Protein AF-C2BGA6-F1 (afdb_monomer_lite)

Organism: NCBI:txid525254

pLDDT: mean 81.2, std 12.51, range [38.72, 94.94]

Structure (mmCIF, N/CA/C/O backbone):
data_AF-C2BGA6-F1
#
_entry.id   AF-C2BGA6-F1
#
loop_
_atom_site.group_PDB
_atom_site.id
_atom_site.type_symbol
_atom_site.label_atom_id
_atom_site.label_alt_id
_atom_site.label_comp_id
_atom_site.label_asym_id
_atom_site.label_entity_id
_atom_site.label_seq_id
_atom_site.pdbx_PDB_ins_code
_atom_site.Cartn_x
_atom_site.Cartn_y
_atom_site.Cartn_z
_atom_site.occupancy
_atom_site.B_iso_or_equiv
_atom_site.auth_seq_id
_atom_site.auth_comp_id
_atom_site.auth_asym_id
_atom_site.auth_atom_id
_atom_site.pdbx_PDB_model_num
ATOM 1 N N . MET A 1 1 ? 7.026 -4.876 -2.220 1.00 38.72 1 MET A N 1
ATOM 2 C CA . MET A 1 1 ? 7.184 -5.567 -3.525 1.00 38.72 1 MET A CA 1
ATOM 3 C C . MET A 1 1 ? 6.024 -5.332 -4.500 1.00 38.72 1 MET A C 1
ATOM 5 O O . MET A 1 1 ? 6.273 -4.798 -5.567 1.00 38.72 1 MET A O 1
ATOM 9 N N . ARG A 1 2 ? 4.757 -5.635 -4.168 1.00 42.84 2 ARG A N 1
ATOM 10 C CA . ARG A 1 2 ? 3.643 -5.604 -5.153 1.00 42.84 2 ARG A CA 1
ATOM 11 C C . ARG A 1 2 ? 3.227 -4.208 -5.679 1.00 42.84 2 ARG A C 1
ATOM 13 O O . ARG A 1 2 ? 2.712 -4.124 -6.785 1.00 42.84 2 ARG A O 1
ATOM 20 N N . SER A 1 3 ? 3.482 -3.125 -4.932 1.00 49.97 3 SER A N 1
ATOM 21 C CA . SER A 1 3 ? 3.322 -1.728 -5.407 1.00 49.97 3 SER A CA 1
ATOM 22 C C . SER A 1 3 ? 4.317 -1.381 -6.521 1.00 49.97 3 SER A C 1
ATOM 24 O O . SER A 1 3 ? 3.954 -0.717 -7.485 1.00 49.97 3 SER A O 1
ATOM 26 N N . ILE A 1 4 ? 5.548 -1.902 -6.426 1.00 45.78 4 ILE A N 1
ATOM 27 C CA . ILE A 1 4 ? 6.593 -1.695 -7.432 1.00 45.78 4 ILE A CA 1
ATOM 28 C C . ILE A 1 4 ? 6.303 -2.464 -8.700 1.00 45.78 4 ILE A C 1
ATOM 30 O O . ILE A 1 4 ? 6.422 -1.870 -9.746 1.00 45.78 4 ILE A O 1
ATOM 34 N N . ILE A 1 5 ? 5.832 -3.711 -8.655 1.00 53.34 5 ILE A N 1
ATOM 35 C CA . ILE A 1 5 ? 5.449 -4.415 -9.895 1.00 53.34 5 ILE A CA 1
ATOM 36 C C . ILE A 1 5 ? 4.351 -3.645 -10.640 1.00 53.34 5 ILE A C 1
ATOM 38 O O . ILE A 1 5 ? 4.389 -3.543 -11.857 1.00 53.34 5 ILE A O 1
ATOM 42 N N . LYS A 1 6 ? 3.396 -3.052 -9.915 1.00 56.78 6 LYS A N 1
ATOM 43 C CA . LYS A 1 6 ? 2.341 -2.234 -10.523 1.00 56.78 6 LYS A CA 1
ATOM 44 C C . LYS A 1 6 ? 2.881 -0.923 -11.088 1.00 56.78 6 LYS A C 1
ATOM 46 O O . LYS A 1 6 ? 2.508 -0.553 -12.187 1.00 56.78 6 LYS A O 1
ATOM 51 N N . MET A 1 7 ? 3.762 -0.238 -10.362 1.00 53.00 7 MET A N 1
ATOM 52 C CA . MET A 1 7 ? 4.300 1.053 -10.791 1.00 53.00 7 MET A CA 1
ATOM 53 C C . MET A 1 7 ? 5.411 0.924 -11.838 1.00 53.00 7 MET A C 1
ATOM 55 O O . MET A 1 7 ? 5.413 1.679 -12.791 1.00 53.00 7 MET A O 1
ATOM 59 N N . VAL A 1 8 ? 6.313 -0.046 -11.701 1.00 55.47 8 VAL A N 1
ATOM 60 C CA . VAL A 1 8 ? 7.286 -0.463 -12.721 1.00 55.47 8 VAL A CA 1
ATOM 61 C C . VAL A 1 8 ? 6.563 -1.049 -13.920 1.00 55.47 8 VAL A C 1
ATOM 63 O O . VAL A 1 8 ? 6.942 -0.735 -15.028 1.00 55.47 8 VAL A O 1
ATOM 66 N N . GLY A 1 9 ? 5.486 -1.812 -13.735 1.00 61.50 9 GLY A N 1
ATOM 67 C CA . GLY A 1 9 ? 4.629 -2.251 -14.835 1.00 61.50 9 GLY A CA 1
ATOM 68 C C . GLY A 1 9 ? 4.029 -1.069 -15.591 1.00 61.50 9 GLY A C 1
ATOM 69 O O . GLY A 1 9 ? 4.120 -1.043 -16.807 1.00 61.50 9 GLY A O 1
ATOM 70 N N . ILE A 1 10 ? 3.507 -0.062 -14.881 1.00 62.62 10 ILE A N 1
ATOM 71 C CA . ILE A 1 10 ? 3.018 1.194 -15.470 1.00 62.62 10 ILE A CA 1
ATOM 72 C C . ILE A 1 10 ? 4.159 1.973 -16.144 1.00 62.62 10 ILE A C 1
ATOM 74 O O . ILE A 1 10 ? 3.991 2.416 -17.268 1.00 62.62 10 ILE A O 1
ATOM 78 N N . LEU A 1 11 ? 5.326 2.111 -15.509 1.00 59.84 11 LEU A N 1
ATOM 79 C CA . LEU A 1 11 ? 6.485 2.811 -16.073 1.00 59.84 11 LEU A CA 1
ATOM 80 C C . LEU A 1 11 ? 7.043 2.090 -17.301 1.00 59.84 11 LEU A C 1
ATOM 82 O O . LEU A 1 11 ? 7.355 2.745 -18.279 1.00 59.84 11 LEU A O 1
ATOM 86 N N . ILE A 1 12 ? 7.106 0.758 -17.299 1.00 63.47 12 ILE A N 1
ATOM 87 C CA . ILE A 1 12 ? 7.406 -0.047 -18.485 1.00 63.47 12 ILE A CA 1
ATOM 88 C C . ILE A 1 12 ? 6.340 0.238 -19.544 1.00 63.47 12 ILE A C 1
ATOM 90 O O . ILE A 1 12 ? 6.692 0.563 -20.663 1.00 63.47 12 ILE A O 1
ATOM 94 N N . LEU A 1 13 ? 5.052 0.245 -19.203 1.00 62.34 13 LEU A N 1
ATOM 95 C CA . LEU A 1 13 ? 3.977 0.590 -20.143 1.00 62.34 13 LEU A CA 1
ATOM 96 C C . LEU A 1 13 ? 4.068 2.021 -20.702 1.00 62.34 13 LEU A C 1
ATOM 98 O O . LEU A 1 13 ? 3.613 2.261 -21.810 1.00 62.34 13 LEU A O 1
ATOM 102 N N . PHE A 1 14 ? 4.669 2.958 -19.970 1.00 59.19 14 PHE A N 1
ATOM 103 C CA . PHE A 1 14 ? 4.872 4.334 -20.426 1.00 59.19 14 PHE A CA 1
ATOM 104 C C . PHE A 1 14 ? 6.229 4.581 -21.087 1.00 59.19 14 PHE A C 1
ATOM 106 O O . PHE A 1 14 ? 6.357 5.583 -21.772 1.00 59.19 14 PHE A O 1
ATOM 113 N N . ILE A 1 15 ? 7.235 3.724 -20.886 1.00 61.56 15 ILE A N 1
ATOM 114 C CA . ILE A 1 15 ? 8.607 3.904 -21.399 1.00 61.56 15 ILE A CA 1
ATOM 115 C C . ILE A 1 15 ? 8.891 2.949 -22.563 1.00 61.56 15 ILE A C 1
ATOM 117 O O . ILE A 1 15 ? 9.447 3.360 -23.579 1.00 61.56 15 ILE A O 1
ATOM 121 N N . PHE A 1 16 ? 8.485 1.683 -22.447 1.00 62.88 16 PHE A N 1
ATOM 122 C CA . PHE A 1 16 ? 8.740 0.662 -23.463 1.00 62.88 16 PHE A CA 1
ATOM 123 C C . PHE A 1 16 ? 7.952 0.901 -24.751 1.00 62.88 16 PHE A C 1
ATOM 125 O O . PHE A 1 16 ? 8.571 0.828 -25.802 1.00 62.88 16 PHE A O 1
ATOM 132 N N . PRO A 1 17 ? 6.645 1.220 -24.732 1.00 62.50 17 PRO A N 1
ATOM 133 C CA . PRO A 1 17 ? 5.916 1.514 -25.960 1.00 62.50 17 PRO A CA 1
ATOM 134 C C . PRO A 1 17 ? 6.473 2.720 -26.735 1.00 62.50 17 PRO A C 1
ATOM 136 O O . PRO A 1 17 ? 6.691 2.550 -27.930 1.00 62.50 17 PRO A O 1
ATOM 139 N N . PRO A 1 18 ? 6.831 3.875 -26.125 1.00 62.09 18 PRO A N 1
ATOM 140 C CA . PRO A 1 18 ? 7.580 4.910 -26.838 1.00 62.09 18 PRO A CA 1
ATOM 141 C C . PRO A 1 18 ? 8.901 4.430 -27.397 1.00 62.09 18 PRO A C 1
ATOM 143 O O . PRO A 1 18 ? 9.145 4.656 -28.572 1.00 62.09 18 PRO A O 1
ATOM 146 N N . LEU A 1 19 ? 9.738 3.754 -26.607 1.00 61.06 19 LEU A N 1
ATOM 147 C CA . LEU A 1 19 ? 11.047 3.300 -27.082 1.00 61.06 19 LEU A CA 1
ATOM 148 C C . LEU A 1 19 ? 10.933 2.280 -28.220 1.00 61.06 19 LEU A C 1
ATOM 150 O O . LEU A 1 19 ? 11.658 2.382 -29.203 1.00 61.06 19 LEU A O 1
ATOM 154 N N . PHE A 1 20 ? 10.010 1.326 -28.105 1.00 57.88 20 PHE A N 1
ATOM 155 C CA . PHE A 1 20 ? 9.763 0.289 -29.101 1.00 57.88 20 PHE A CA 1
ATOM 156 C C . PHE A 1 20 ? 9.221 0.886 -30.398 1.00 57.88 20 PHE A C 1
ATOM 158 O O . PHE A 1 20 ? 9.713 0.567 -31.476 1.00 57.88 20 PHE A O 1
ATOM 165 N N . VAL A 1 21 ? 8.249 1.795 -30.299 1.00 58.06 21 VAL A N 1
ATOM 166 C CA . VAL A 1 21 ? 7.653 2.436 -31.470 1.00 58.06 21 VAL A CA 1
ATOM 167 C C . VAL A 1 21 ? 8.633 3.413 -32.129 1.00 58.06 21 VAL A C 1
ATOM 169 O O . VAL A 1 21 ? 8.719 3.423 -33.353 1.00 58.06 21 VAL A O 1
ATOM 172 N N . ASN A 1 22 ? 9.439 4.158 -31.360 1.00 59.50 22 ASN A N 1
ATOM 173 C CA . ASN A 1 22 ? 10.499 5.000 -31.928 1.00 59.50 22 ASN A CA 1
ATOM 174 C C . ASN A 1 22 ? 11.549 4.145 -32.646 1.00 59.50 22 ASN A C 1
ATOM 176 O O . ASN A 1 22 ? 11.919 4.445 -33.773 1.00 59.50 22 ASN A O 1
ATOM 180 N N . TYR A 1 23 ? 11.994 3.043 -32.035 1.00 57.97 23 TYR A N 1
ATOM 181 C CA . TYR A 1 23 ? 12.980 2.148 -32.643 1.00 57.97 23 TYR A CA 1
ATOM 182 C C . TYR A 1 23 ? 12.458 1.492 -33.932 1.00 57.97 23 TYR A C 1
ATOM 184 O O . TYR A 1 23 ? 13.189 1.405 -34.917 1.00 57.97 23 TYR A O 1
ATOM 192 N N . PHE A 1 24 ? 11.189 1.071 -33.955 1.00 56.59 24 PHE A N 1
ATOM 193 C CA . PHE A 1 24 ? 10.587 0.414 -35.117 1.00 56.59 24 PHE A CA 1
ATOM 194 C C . PHE A 1 24 ? 10.191 1.405 -36.221 1.00 56.59 24 PHE A C 1
ATOM 196 O O . PHE A 1 24 ? 10.346 1.090 -37.385 1.00 56.59 24 PHE A O 1
ATOM 203 N N . LEU A 1 25 ? 9.713 2.613 -35.916 1.00 53.91 25 LEU A N 1
ATOM 204 C CA . LEU A 1 25 ? 9.280 3.552 -36.964 1.00 53.91 25 LEU A CA 1
ATOM 205 C C . LEU A 1 25 ? 10.397 4.452 -37.493 1.00 53.91 25 LEU A C 1
ATOM 207 O O . LEU A 1 25 ? 10.358 4.801 -38.670 1.00 53.91 25 LEU A O 1
ATOM 211 N N . ILE A 1 26 ? 11.413 4.779 -36.683 1.00 53.66 26 ILE A N 1
ATOM 212 C CA . ILE A 1 26 ? 12.607 5.495 -37.169 1.00 53.66 26 ILE A CA 1
ATOM 213 C C . ILE A 1 26 ? 13.415 4.607 -38.126 1.00 53.66 26 ILE A C 1
ATOM 215 O O . ILE A 1 26 ? 13.966 5.106 -39.100 1.00 53.66 26 ILE A O 1
ATOM 219 N N . SER A 1 27 ? 13.468 3.290 -37.896 1.00 53.59 27 SER A N 1
ATOM 220 C CA . SER A 1 27 ? 14.199 2.359 -38.775 1.00 53.59 27 SER A CA 1
ATOM 221 C C . SER A 1 27 ? 13.547 2.156 -40.145 1.00 53.59 27 SER A C 1
ATOM 223 O O . SER A 1 27 ? 14.186 1.630 -41.051 1.00 53.59 27 SER A O 1
ATOM 225 N N . PHE A 1 28 ? 12.298 2.587 -40.303 1.00 53.53 28 PHE A N 1
ATOM 226 C CA . PHE A 1 28 ? 11.500 2.332 -41.492 1.00 53.53 28 PHE A CA 1
ATOM 227 C C . PHE A 1 28 ? 11.255 3.583 -42.360 1.00 53.53 28 PHE A C 1
ATOM 229 O O . PHE A 1 28 ? 10.639 3.451 -43.408 1.00 53.53 28 PHE A O 1
ATOM 236 N N . ASP A 1 29 ? 11.736 4.768 -41.953 1.00 55.34 29 ASP A N 1
ATOM 237 C CA . ASP A 1 29 ? 11.722 6.060 -42.684 1.00 55.34 29 ASP A CA 1
ATOM 238 C C . ASP A 1 29 ? 10.397 6.456 -43.385 1.00 55.34 29 ASP A C 1
ATOM 240 O O . ASP A 1 29 ? 10.357 7.338 -44.237 1.00 55.34 29 ASP A O 1
ATOM 244 N N . PHE A 1 30 ? 9.268 5.826 -43.037 1.00 54.12 30 PHE A N 1
ATOM 245 C CA . PHE A 1 30 ? 8.044 5.952 -43.836 1.00 54.12 30 PHE A CA 1
ATOM 246 C C . PHE A 1 30 ? 7.331 7.313 -43.683 1.00 54.12 30 PHE A C 1
ATOM 248 O O . PHE A 1 30 ? 6.548 7.650 -44.567 1.00 54.12 30 PHE A O 1
ATOM 255 N N . TYR A 1 31 ? 7.542 8.092 -42.601 1.00 53.94 31 TYR A N 1
ATOM 256 C CA . TYR A 1 31 ? 6.683 9.265 -42.298 1.00 53.94 31 TYR A CA 1
ATOM 257 C C . TYR A 1 31 ? 7.288 10.453 -41.510 1.00 53.94 31 TYR A C 1
ATOM 259 O O . TYR A 1 31 ? 6.533 11.355 -41.133 1.00 53.94 31 TYR A O 1
ATOM 267 N N . GLY A 1 32 ? 8.595 10.506 -41.226 1.00 64.12 32 GLY A N 1
ATOM 268 C CA . GLY A 1 32 ? 9.196 11.642 -40.495 1.00 64.12 32 GLY A CA 1
ATOM 269 C C . GLY A 1 32 ? 8.471 12.015 -39.178 1.00 64.12 32 GLY A C 1
ATOM 270 O O . GLY A 1 32 ? 8.050 11.141 -38.416 1.00 64.12 32 GLY A O 1
ATOM 271 N N . GLU A 1 33 ? 8.282 13.316 -38.906 1.00 60.41 33 GLU A N 1
ATOM 272 C CA . GLU A 1 33 ? 7.636 13.837 -37.679 1.00 60.41 33 GLU A CA 1
ATOM 273 C C . GLU A 1 33 ? 6.178 13.371 -37.483 1.00 60.41 33 GLU A C 1
ATOM 275 O O . GLU A 1 33 ? 5.717 13.200 -36.350 1.00 60.41 33 GLU A O 1
ATOM 280 N N . SER A 1 34 ? 5.443 13.111 -38.568 1.00 62.78 34 SER A N 1
ATOM 281 C CA . SER A 1 34 ? 4.038 12.686 -38.510 1.00 62.78 34 SER A CA 1
ATOM 282 C C . SER A 1 34 ? 3.890 11.263 -37.962 1.00 62.78 34 SER A C 1
ATOM 284 O O . SER A 1 34 ? 2.988 10.992 -37.164 1.00 62.78 34 SER A O 1
ATOM 286 N N . GLY A 1 35 ? 4.814 10.365 -38.323 1.00 64.81 35 GLY A N 1
ATOM 287 C CA . GLY A 1 35 ? 4.871 9.005 -37.781 1.00 64.81 35 GLY A CA 1
ATOM 288 C C . GLY A 1 35 ? 5.139 9.002 -36.276 1.00 64.81 35 GLY A C 1
ATOM 289 O O . GLY A 1 35 ? 4.488 8.267 -35.528 1.00 64.81 35 GLY A O 1
ATOM 290 N N . MET A 1 36 ? 6.018 9.893 -35.805 1.00 62.66 36 MET A N 1
ATOM 291 C CA . MET A 1 36 ? 6.283 10.082 -34.376 1.00 62.66 36 MET A CA 1
ATOM 292 C C . MET A 1 36 ? 5.030 10.559 -33.623 1.00 62.66 36 MET A C 1
ATOM 294 O O . MET A 1 36 ? 4.738 10.058 -32.539 1.00 62.66 36 MET A O 1
ATOM 298 N N . PHE A 1 37 ? 4.243 11.473 -34.192 1.00 62.59 37 PHE A N 1
ATOM 299 C CA . PHE A 1 37 ? 3.032 11.982 -33.539 1.00 62.59 37 PHE A CA 1
ATOM 300 C C . PHE A 1 37 ? 1.932 10.913 -33.407 1.00 62.59 37 PHE A C 1
ATOM 302 O O . PHE A 1 37 ? 1.380 10.712 -32.323 1.00 62.59 37 PHE A O 1
ATOM 309 N N . ILE A 1 38 ? 1.660 10.162 -34.483 1.00 68.00 38 ILE A N 1
ATOM 310 C CA . ILE A 1 38 ? 0.672 9.063 -34.490 1.00 68.00 38 ILE A CA 1
ATOM 311 C C . ILE A 1 38 ? 1.051 7.986 -33.464 1.00 68.00 38 ILE A C 1
ATOM 313 O O . ILE A 1 38 ? 0.203 7.467 -32.734 1.00 68.00 38 ILE A O 1
ATOM 317 N N . SER A 1 39 ? 2.345 7.705 -33.355 1.00 63.84 39 SER A N 1
ATOM 318 C CA . SER A 1 39 ? 2.904 6.765 -32.387 1.00 63.84 39 SER A CA 1
ATOM 319 C C . SER A 1 39 ? 2.614 7.147 -30.947 1.00 63.84 39 SER A C 1
ATOM 321 O O . SER A 1 39 ? 2.151 6.315 -30.167 1.00 63.84 39 SER A O 1
ATOM 323 N N . GLN A 1 40 ? 2.849 8.413 -30.597 1.00 62.94 40 GLN A N 1
ATOM 324 C CA . GLN A 1 40 ? 2.599 8.922 -29.250 1.00 62.94 40 GLN A CA 1
ATOM 325 C C . GLN A 1 40 ? 1.114 8.829 -28.882 1.00 62.94 40 GLN A C 1
ATOM 327 O O . GLN A 1 40 ? 0.786 8.427 -27.765 1.00 62.94 40 GLN A O 1
ATOM 332 N N . ILE A 1 41 ? 0.206 9.089 -29.829 1.00 71.31 41 ILE A N 1
ATOM 333 C CA . ILE A 1 41 ? -1.239 8.895 -29.622 1.00 71.31 41 ILE A CA 1
ATOM 334 C C . ILE A 1 41 ? -1.560 7.418 -29.350 1.00 71.31 41 ILE A C 1
ATOM 336 O O . ILE A 1 41 ? -2.282 7.113 -28.396 1.00 71.31 41 ILE A O 1
ATOM 340 N N . GLY A 1 42 ? -0.996 6.493 -30.133 1.00 69.12 42 GLY A N 1
ATOM 341 C CA . GLY A 1 42 ? -1.175 5.052 -29.927 1.00 69.12 42 GLY A CA 1
ATOM 342 C C . GLY A 1 42 ? -0.687 4.585 -28.552 1.00 69.12 42 GLY A C 1
ATOM 343 O O . GLY A 1 42 ? -1.389 3.856 -27.849 1.00 69.12 42 GLY A O 1
ATOM 344 N N . ILE A 1 43 ? 0.477 5.072 -28.120 1.00 68.25 43 ILE A N 1
ATOM 345 C CA . ILE A 1 43 ? 1.059 4.779 -26.804 1.00 68.25 43 ILE A CA 1
ATOM 346 C C . ILE A 1 43 ? 0.162 5.277 -25.673 1.00 68.25 43 ILE A C 1
ATOM 348 O O . ILE A 1 43 ? -0.106 4.532 -24.726 1.00 68.25 43 ILE A O 1
ATOM 352 N N . ILE A 1 44 ? -0.314 6.522 -25.764 1.00 69.75 44 ILE A N 1
ATOM 353 C CA . ILE A 1 44 ? -1.229 7.104 -24.778 1.00 69.75 44 ILE A CA 1
ATOM 354 C C . ILE A 1 44 ? -2.514 6.272 -24.708 1.00 69.75 44 ILE A C 1
ATOM 356 O O . ILE A 1 44 ? -2.956 5.931 -23.610 1.00 69.75 44 ILE A O 1
ATOM 360 N N . GLY A 1 45 ? -3.070 5.879 -25.859 1.00 72.88 45 GLY A N 1
ATOM 361 C CA . GLY A 1 45 ? -4.262 5.033 -25.948 1.00 72.88 45 GLY A CA 1
ATOM 362 C C . GLY A 1 45 ? -4.090 3.670 -25.271 1.00 72.88 45 GLY A C 1
ATOM 363 O O . GLY A 1 45 ? -4.904 3.297 -24.423 1.00 72.88 45 GLY A O 1
ATOM 364 N N . ILE A 1 46 ? -3.005 2.950 -25.577 1.00 74.19 46 ILE A N 1
ATOM 365 C CA . ILE A 1 46 ? -2.691 1.649 -24.957 1.00 74.19 46 ILE A CA 1
ATOM 366 C C . ILE A 1 46 ? -2.472 1.813 -23.447 1.00 74.19 46 ILE A C 1
ATOM 368 O O . ILE A 1 46 ? -2.977 1.015 -22.652 1.00 74.19 46 ILE A O 1
ATOM 372 N N . SER A 1 47 ? -1.777 2.877 -23.040 1.00 67.31 47 SER A N 1
ATOM 373 C CA . SER A 1 47 ? -1.502 3.167 -21.631 1.00 67.31 47 SER A CA 1
ATOM 374 C C . SER A 1 47 ? -2.780 3.442 -20.842 1.00 67.31 47 SER A C 1
ATOM 376 O O . SER A 1 47 ? -2.998 2.859 -19.777 1.00 67.31 47 SER A O 1
ATOM 378 N N . LEU A 1 48 ? -3.672 4.271 -21.390 1.00 71.75 48 LEU A N 1
ATOM 379 C CA . LEU A 1 48 ? -4.994 4.535 -20.825 1.00 71.75 48 LEU A CA 1
ATOM 380 C C . LEU A 1 48 ? -5.828 3.258 -20.729 1.00 71.75 48 LEU A C 1
ATOM 382 O O . LEU A 1 48 ? -6.384 2.981 -19.666 1.00 71.75 48 LEU A O 1
ATOM 386 N N . ALA A 1 49 ? -5.883 2.451 -21.791 1.00 75.69 49 ALA A N 1
ATOM 387 C CA . ALA A 1 49 ? -6.627 1.195 -21.792 1.00 75.69 49 ALA A CA 1
ATOM 388 C C . ALA A 1 49 ? -6.124 0.235 -20.700 1.00 75.69 49 ALA A C 1
ATOM 390 O O . ALA A 1 49 ? -6.925 -0.308 -19.934 1.00 75.69 49 ALA A O 1
ATOM 391 N N . ALA A 1 50 ? -4.804 0.086 -20.559 1.00 75.00 50 ALA A N 1
ATOM 392 C CA . ALA A 1 50 ? -4.201 -0.741 -19.518 1.00 75.00 50 ALA A CA 1
ATOM 393 C C . ALA A 1 50 ? -4.550 -0.241 -18.103 1.00 75.00 50 ALA A C 1
ATOM 395 O O . ALA A 1 50 ? -4.929 -1.038 -17.237 1.00 75.00 50 ALA A O 1
ATOM 396 N N . ILE A 1 51 ? -4.489 1.075 -17.866 1.00 72.25 51 ILE A N 1
ATOM 397 C CA . ILE A 1 51 ? -4.881 1.685 -16.585 1.00 72.25 51 ILE A CA 1
ATOM 398 C C . ILE A 1 51 ? -6.365 1.434 -16.296 1.00 72.25 51 ILE A C 1
ATOM 400 O O . ILE A 1 51 ? -6.715 1.033 -15.184 1.00 72.25 51 ILE A O 1
ATOM 404 N N . LEU A 1 52 ? -7.244 1.633 -17.280 1.00 77.75 52 LEU A N 1
ATOM 405 C CA . LEU A 1 52 ? -8.685 1.429 -17.124 1.00 77.75 52 LEU A CA 1
ATOM 406 C C . LEU A 1 52 ? -9.021 -0.032 -16.808 1.00 77.75 52 LEU A C 1
ATOM 408 O O . LEU A 1 52 ? -9.791 -0.297 -15.880 1.00 77.75 52 LEU A O 1
ATOM 412 N N . LEU A 1 53 ? -8.403 -0.983 -17.515 1.00 81.31 53 LEU A N 1
ATOM 413 C CA . LEU A 1 53 ? -8.548 -2.415 -17.240 1.00 81.31 53 LEU A CA 1
ATOM 414 C C . LEU A 1 53 ? -8.070 -2.763 -15.829 1.00 81.31 53 LEU A C 1
ATOM 416 O O . LEU A 1 53 ? -8.770 -3.469 -15.098 1.00 81.31 53 LEU A O 1
ATOM 420 N N . TYR A 1 54 ? -6.930 -2.216 -15.402 1.00 80.56 54 TYR A N 1
ATOM 421 C CA . TYR A 1 54 ? -6.425 -2.397 -14.044 1.00 80.56 54 TYR A CA 1
ATOM 422 C C . TYR A 1 54 ? -7.396 -1.849 -12.984 1.00 80.56 54 TYR A C 1
ATOM 424 O O . TYR A 1 54 ? -7.705 -2.540 -12.008 1.00 80.56 54 TYR A O 1
ATOM 432 N N . LEU A 1 55 ? -7.913 -0.629 -13.166 1.00 78.38 55 LEU A N 1
ATOM 433 C CA . LEU A 1 55 ? -8.865 -0.013 -12.236 1.00 78.38 55 LEU A CA 1
ATOM 434 C C . LEU A 1 55 ? -10.172 -0.809 -12.156 1.00 78.38 55 LEU A C 1
ATOM 436 O O . LEU A 1 55 ? -10.690 -1.029 -11.057 1.00 78.38 55 LEU A O 1
ATOM 440 N N . ARG A 1 56 ? -10.681 -1.289 -13.297 1.00 84.56 56 ARG A N 1
ATOM 441 C CA . ARG A 1 56 ? -11.865 -2.156 -13.356 1.00 84.56 56 ARG A CA 1
ATOM 442 C C . ARG A 1 56 ? -11.614 -3.478 -12.637 1.00 84.56 56 ARG A C 1
ATOM 444 O O . ARG A 1 56 ? -12.413 -3.859 -11.784 1.00 84.56 56 ARG A O 1
ATOM 451 N N . GLY A 1 57 ? -10.486 -4.130 -12.914 1.00 85.38 57 GLY A N 1
ATOM 452 C CA . GLY A 1 57 ? -10.079 -5.366 -12.247 1.00 85.38 57 GLY A CA 1
ATOM 453 C C . GLY A 1 57 ? -9.974 -5.199 -10.732 1.00 85.38 57 GLY A C 1
ATOM 454 O O . GLY A 1 57 ? -10.490 -6.032 -9.988 1.00 85.38 57 GLY A O 1
ATOM 455 N N . LYS A 1 58 ? -9.406 -4.079 -10.257 1.00 85.25 58 LYS A N 1
ATOM 456 C CA . LYS A 1 58 ? -9.376 -3.744 -8.826 1.00 85.25 58 LYS A CA 1
ATOM 457 C C . LYS A 1 58 ? -10.791 -3.669 -8.248 1.00 85.25 58 LYS A C 1
ATOM 459 O O . LYS A 1 58 ? -11.052 -4.311 -7.239 1.00 85.25 58 LYS A O 1
ATOM 464 N N . ARG A 1 59 ? -11.707 -2.918 -8.871 1.00 86.00 59 ARG A N 1
ATOM 465 C CA . ARG A 1 59 ? -13.089 -2.773 -8.369 1.00 86.00 59 ARG A CA 1
ATOM 466 C C . ARG A 1 59 ? -13.811 -4.116 -8.274 1.00 86.00 59 ARG A C 1
ATOM 468 O O . ARG A 1 59 ? -14.410 -4.401 -7.244 1.00 86.00 59 ARG A O 1
ATOM 475 N N . VAL A 1 60 ? -13.705 -4.948 -9.311 1.00 91.56 60 VAL A N 1
ATOM 476 C CA . VAL A 1 60 ? -14.305 -6.294 -9.327 1.00 91.56 60 VAL A CA 1
ATOM 477 C C . VAL A 1 60 ? -13.709 -7.172 -8.227 1.00 91.56 60 VAL A C 1
ATOM 479 O O . VAL A 1 60 ? -14.436 -7.873 -7.528 1.00 91.56 60 VAL A O 1
ATOM 482 N N . TYR A 1 61 ? -12.391 -7.108 -8.037 1.00 91.19 61 TYR A N 1
ATOM 483 C CA . TYR A 1 61 ? -11.704 -7.854 -6.991 1.00 91.19 61 TYR A CA 1
ATOM 484 C C . TYR A 1 61 ? -12.172 -7.449 -5.582 1.00 91.19 61 TYR A C 1
ATOM 486 O O . TYR A 1 61 ? -12.474 -8.326 -4.773 1.00 91.19 61 TYR A O 1
ATOM 494 N N . GLU A 1 62 ? -12.283 -6.146 -5.297 1.00 89.94 62 GLU A N 1
ATOM 495 C CA . GLU A 1 62 ? -12.791 -5.658 -4.006 1.00 89.94 62 GLU A CA 1
ATOM 496 C C . GLU A 1 62 ? -14.263 -6.046 -3.785 1.00 89.94 62 GLU A C 1
ATOM 498 O O . GLU A 1 62 ? -14.616 -6.508 -2.703 1.00 89.94 62 GLU A O 1
ATOM 503 N N . ALA A 1 63 ? -15.112 -5.940 -4.814 1.00 91.88 63 ALA A N 1
ATOM 504 C CA . ALA A 1 63 ? -16.516 -6.350 -4.732 1.00 91.88 63 ALA A CA 1
ATOM 505 C C . ALA A 1 63 ? -16.659 -7.852 -4.440 1.00 91.88 63 ALA A C 1
ATOM 507 O O . ALA A 1 63 ? -17.426 -8.250 -3.565 1.00 91.88 63 ALA A O 1
ATOM 508 N N . LYS A 1 64 ? -15.856 -8.691 -5.106 1.00 94.19 64 LYS A N 1
ATOM 509 C CA . LYS A 1 64 ? -15.817 -10.134 -4.841 1.00 94.19 64 LYS A CA 1
ATOM 510 C C . LYS A 1 64 ? -15.373 -10.438 -3.410 1.00 94.19 64 LYS A C 1
ATOM 512 O O . LYS A 1 64 ? -15.871 -11.386 -2.815 1.00 94.19 64 LYS A O 1
ATOM 517 N N . THR A 1 65 ? -14.445 -9.662 -2.847 1.00 93.12 65 THR A N 1
ATOM 518 C CA . THR A 1 65 ? -14.052 -9.820 -1.440 1.00 93.12 65 THR A CA 1
ATOM 519 C C . THR A 1 65 ? -15.229 -9.572 -0.498 1.00 93.12 65 THR A C 1
ATOM 521 O O . THR A 1 65 ? -15.419 -10.371 0.411 1.00 93.12 65 THR A O 1
ATOM 524 N N . LEU A 1 66 ? -16.033 -8.528 -0.727 1.00 94.12 66 LEU A N 1
ATOM 525 C CA . LEU A 1 66 ? -17.221 -8.252 0.093 1.00 94.12 66 LEU A CA 1
ATOM 526 C C . LEU A 1 66 ? -18.238 -9.401 0.021 1.00 94.12 66 LEU A C 1
ATOM 528 O O . LEU A 1 66 ? -18.644 -9.912 1.057 1.00 94.12 66 LEU A O 1
ATOM 532 N N . MET A 1 67 ? -18.525 -9.911 -1.180 1.00 94.44 67 MET A N 1
ATOM 533 C CA . MET A 1 67 ? -19.415 -11.070 -1.349 1.00 94.44 67 MET A CA 1
ATOM 534 C C . MET A 1 67 ? -18.922 -12.317 -0.594 1.00 94.44 67 MET A C 1
ATOM 536 O O . MET A 1 67 ? -19.712 -13.060 -0.018 1.00 94.44 67 MET A O 1
ATOM 540 N N . LEU A 1 68 ? -17.606 -12.562 -0.583 1.00 94.38 68 LEU A N 1
ATOM 541 C CA . LEU A 1 68 ? -17.018 -13.689 0.150 1.00 94.38 68 LEU A CA 1
ATOM 542 C C . LEU A 1 68 ? -17.102 -13.504 1.670 1.00 94.38 68 LEU A C 1
ATOM 544 O O . LEU A 1 68 ? -17.268 -14.489 2.387 1.00 94.38 68 LEU A O 1
ATOM 548 N N . ILE A 1 69 ? -16.989 -12.267 2.161 1.00 93.50 69 ILE A N 1
ATOM 549 C CA . ILE A 1 69 ? -17.169 -11.950 3.583 1.00 93.50 69 ILE A CA 1
ATOM 550 C C . ILE A 1 69 ? -18.602 -12.281 4.013 1.00 93.50 69 ILE A C 1
ATOM 552 O O . ILE A 1 69 ? -18.782 -12.956 5.028 1.00 93.50 69 ILE A O 1
ATOM 556 N N . ASP A 1 70 ? -19.594 -11.864 3.223 1.00 91.38 70 ASP A N 1
ATOM 557 C CA . ASP A 1 70 ? -21.016 -12.070 3.527 1.00 91.38 70 ASP A CA 1
ATOM 558 C C . ASP A 1 70 ? -21.383 -13.562 3.580 1.00 91.38 70 ASP A C 1
ATOM 560 O O . ASP A 1 70 ? -22.146 -13.994 4.443 1.00 91.38 70 ASP A O 1
ATOM 564 N N . GLY A 1 71 ? -20.784 -14.374 2.700 1.00 89.00 71 GLY A N 1
ATOM 565 C CA . GLY A 1 71 ? -20.990 -15.825 2.665 1.00 89.00 71 GLY A CA 1
ATOM 566 C C . GLY A 1 71 ? -20.254 -16.619 3.753 1.00 89.00 71 GLY A C 1
ATOM 567 O O . GLY A 1 71 ? -20.532 -17.802 3.939 1.00 89.00 71 GLY A O 1
ATOM 568 N N . THR A 1 72 ? -19.318 -16.006 4.482 1.00 91.00 72 THR A N 1
ATOM 569 C CA . THR A 1 72 ? -18.489 -16.701 5.479 1.00 91.00 72 THR A CA 1
ATOM 570 C C . THR A 1 72 ? -19.038 -16.463 6.878 1.00 91.00 72 THR A C 1
ATOM 572 O O . THR A 1 72 ? -19.184 -15.310 7.265 1.00 91.00 72 THR A O 1
ATOM 575 N N . LYS A 1 73 ? -19.283 -17.503 7.689 1.00 85.56 73 LYS A N 1
ATOM 576 C CA . LYS A 1 73 ? -19.809 -17.351 9.069 1.00 85.56 73 LYS A CA 1
ATOM 577 C C . LYS A 1 73 ? -18.740 -17.442 10.166 1.00 85.56 73 LYS A C 1
ATOM 579 O O . LYS A 1 73 ? -18.809 -16.693 11.138 1.00 85.56 73 LYS A O 1
ATOM 584 N N . SER A 1 74 ? -17.731 -18.295 10.000 1.00 92.56 74 SER A N 1
ATOM 585 C CA . SER A 1 74 ? -16.668 -18.495 10.994 1.00 92.56 74 SER A CA 1
ATOM 586 C C . SER A 1 74 ? -15.618 -17.379 10.970 1.00 92.56 74 SER A C 1
ATOM 588 O O . SER A 1 74 ? -15.300 -16.841 9.910 1.00 92.56 74 SER A O 1
ATOM 590 N N . VAL A 1 75 ? -15.048 -17.051 12.135 1.00 91.75 75 VAL A N 1
ATOM 591 C CA . VAL A 1 75 ? -13.903 -16.129 12.246 1.00 91.75 75 VAL A CA 1
ATOM 592 C C . VAL A 1 75 ? -12.640 -16.741 11.629 1.00 91.75 75 VAL A C 1
ATOM 594 O O . VAL A 1 75 ? -11.959 -16.062 10.868 1.00 91.75 75 VAL A O 1
ATOM 597 N N . ALA A 1 76 ? -12.375 -18.031 11.854 1.00 92.56 76 ALA A N 1
ATOM 598 C CA . ALA A 1 76 ? -11.195 -18.712 11.307 1.00 92.56 76 ALA A CA 1
ATOM 599 C C . ALA A 1 76 ? -11.185 -18.731 9.762 1.00 92.56 76 ALA A C 1
ATOM 601 O O . ALA A 1 76 ? -10.149 -18.550 9.112 1.00 92.56 76 ALA A O 1
ATOM 602 N N . ASP A 1 77 ? -12.363 -18.874 9.151 1.00 93.62 77 ASP A N 1
ATOM 603 C CA . ASP A 1 77 ? -12.507 -18.811 7.694 1.00 93.62 77 ASP A CA 1
ATOM 604 C C . ASP A 1 77 ? -12.273 -17.390 7.163 1.00 93.62 77 ASP A C 1
ATOM 606 O O . ASP A 1 77 ? -11.680 -17.216 6.093 1.00 93.62 77 ASP A O 1
ATOM 610 N N . LEU A 1 78 ? -12.682 -16.359 7.915 1.00 94.62 78 LEU A N 1
ATOM 611 C CA . LEU A 1 78 ? -12.374 -14.967 7.581 1.00 94.62 78 LEU A CA 1
ATOM 612 C C . LEU A 1 78 ? -10.870 -14.684 7.686 1.00 94.62 78 LEU A C 1
ATOM 614 O O . LEU A 1 78 ? -10.317 -14.020 6.811 1.00 94.62 78 LEU A O 1
ATOM 618 N N . GLU A 1 79 ? -10.178 -15.210 8.693 1.00 94.25 79 GLU A N 1
ATOM 619 C CA . GLU A 1 79 ? -8.718 -15.084 8.799 1.00 94.25 79 GLU A CA 1
ATOM 620 C C . GLU A 1 79 ? -8.018 -15.726 7.598 1.00 94.25 79 GLU A C 1
ATOM 622 O O . GLU A 1 79 ? -7.181 -15.100 6.941 1.00 94.25 79 GLU A O 1
ATOM 627 N N . THR A 1 80 ? -8.454 -16.929 7.225 1.00 94.94 80 THR A N 1
ATOM 628 C CA . THR A 1 80 ? -7.963 -17.620 6.028 1.00 94.94 80 THR A CA 1
ATOM 629 C C . THR A 1 80 ? -8.251 -16.814 4.756 1.00 94.94 80 THR A C 1
ATOM 631 O O . THR A 1 80 ? -7.407 -16.710 3.857 1.00 94.94 80 THR A O 1
ATOM 634 N N . LEU A 1 81 ? -9.439 -16.209 4.654 1.00 94.50 81 LEU A N 1
ATOM 635 C CA . LEU A 1 81 ? -9.808 -15.348 3.535 1.00 94.50 81 LEU A CA 1
ATOM 636 C C . LEU A 1 81 ? -8.886 -14.126 3.453 1.00 94.50 81 LEU A C 1
ATOM 638 O O . LEU A 1 81 ? -8.378 -13.840 2.364 1.00 94.50 81 LEU A O 1
ATOM 642 N N . ARG A 1 82 ? -8.639 -13.438 4.576 1.00 94.25 82 ARG A N 1
ATOM 643 C CA . ARG A 1 82 ? -7.742 -12.274 4.685 1.00 94.25 82 ARG A CA 1
ATOM 644 C C . ARG A 1 82 ? -6.347 -12.600 4.169 1.00 94.25 82 ARG A C 1
ATOM 646 O O . ARG A 1 82 ? -5.775 -11.810 3.413 1.00 94.25 82 ARG A O 1
ATOM 653 N N . ASP A 1 83 ? -5.811 -13.758 4.526 1.00 92.56 83 ASP A N 1
ATOM 654 C CA . ASP A 1 83 ? -4.461 -14.153 4.125 1.00 92.56 83 ASP A CA 1
ATOM 655 C C . ASP A 1 83 ? -4.372 -14.448 2.625 1.00 92.56 83 ASP A C 1
ATOM 657 O O . ASP A 1 83 ? -3.406 -14.040 1.971 1.00 92.56 83 ASP A O 1
ATOM 661 N N . LYS A 1 84 ? -5.438 -15.020 2.049 1.00 92.06 84 LYS A N 1
ATOM 662 C CA . LYS A 1 84 ? -5.591 -15.203 0.597 1.00 92.06 84 LYS A CA 1
ATOM 663 C C . LYS A 1 84 ? -5.775 -13.883 -0.160 1.00 92.06 84 LYS A C 1
ATOM 665 O O . LYS A 1 84 ? -5.473 -13.821 -1.354 1.00 92.06 84 LYS A O 1
ATOM 670 N N . ARG A 1 85 ? -6.288 -12.821 0.477 1.00 91.25 85 ARG A N 1
ATOM 671 C CA . ARG A 1 85 ? -6.483 -11.528 -0.197 1.00 91.25 85 ARG A CA 1
ATOM 672 C C . ARG A 1 85 ? -5.141 -10.836 -0.471 1.00 91.25 85 ARG A C 1
ATOM 674 O O . ARG A 1 85 ? -4.228 -10.812 0.348 1.00 91.25 85 ARG A O 1
ATOM 681 N N . ILE A 1 86 ? -5.033 -10.204 -1.637 1.00 83.75 86 ILE A N 1
ATOM 682 C CA . ILE A 1 86 ? -3.817 -9.522 -2.096 1.00 83.75 86 ILE A CA 1
ATOM 683 C C . ILE A 1 86 ? -3.787 -8.041 -1.697 1.00 83.75 86 ILE A C 1
ATOM 685 O O . ILE A 1 86 ? -2.716 -7.539 -1.349 1.00 83.75 86 ILE A O 1
ATOM 689 N N . SER A 1 87 ? -4.909 -7.323 -1.800 1.00 84.38 87 SER A N 1
ATOM 690 C CA . SER A 1 87 ? -4.959 -5.877 -1.556 1.00 84.38 87 SER A CA 1
ATOM 691 C C . SER A 1 87 ? -5.148 -5.545 -0.075 1.00 84.38 87 SER A C 1
ATOM 693 O O . SER A 1 87 ? -5.831 -6.256 0.659 1.00 84.38 87 SER A O 1
ATOM 695 N N . TYR A 1 88 ? -4.549 -4.430 0.345 1.00 85.50 88 TYR A N 1
ATOM 696 C CA . TYR A 1 88 ? -4.728 -3.872 1.686 1.00 85.50 88 TYR A CA 1
ATOM 697 C C . TYR A 1 88 ? -6.192 -3.495 1.957 1.00 85.50 88 TYR A C 1
ATOM 699 O O . TYR A 1 88 ? -6.699 -3.831 3.018 1.00 85.50 88 TYR A O 1
ATOM 707 N N . ASP A 1 89 ? -6.889 -2.921 0.967 1.00 87.56 89 ASP A N 1
ATOM 708 C CA . ASP A 1 89 ? -8.320 -2.587 1.054 1.00 87.56 89 ASP A CA 1
ATOM 709 C C . ASP A 1 89 ? -9.174 -3.832 1.370 1.00 87.56 89 ASP A C 1
ATOM 711 O O . ASP A 1 89 ? -9.976 -3.820 2.304 1.00 87.56 89 ASP A O 1
ATOM 715 N N . SER A 1 90 ? -8.946 -4.939 0.654 1.00 90.62 90 SER A N 1
ATOM 716 C CA . SER A 1 90 ? -9.636 -6.207 0.908 1.00 90.62 90 SER A CA 1
ATOM 717 C C . SER A 1 90 ? -9.287 -6.785 2.276 1.00 90.62 90 SER A C 1
ATOM 719 O O . SER A 1 90 ? -10.168 -7.289 2.964 1.00 90.62 90 SER A O 1
ATOM 721 N N . LYS A 1 91 ? -8.014 -6.723 2.690 1.00 93.56 91 LYS A N 1
ATOM 722 C CA . LYS A 1 91 ? -7.600 -7.196 4.020 1.00 93.56 91 LYS A CA 1
ATOM 723 C C . LYS A 1 91 ? -8.252 -6.385 5.137 1.00 93.56 91 LYS A C 1
ATOM 725 O O . LYS A 1 91 ? -8.757 -6.981 6.078 1.00 93.56 91 LYS A O 1
ATOM 730 N N . ALA A 1 92 ? -8.312 -5.060 4.998 1.00 91.56 92 ALA A N 1
ATOM 731 C CA . ALA A 1 92 ? -9.003 -4.184 5.937 1.00 91.56 92 ALA A CA 1
ATOM 732 C C . ALA A 1 92 ? -10.502 -4.510 6.011 1.00 91.56 92 ALA A C 1
ATOM 734 O O . ALA A 1 92 ? -11.047 -4.609 7.105 1.00 91.56 92 ALA A O 1
ATOM 735 N N . ALA A 1 93 ? -11.164 -4.749 4.872 1.00 93.00 93 ALA A N 1
ATOM 736 C CA . ALA A 1 93 ? -12.575 -5.139 4.845 1.00 93.00 93 ALA A CA 1
ATOM 737 C C . ALA A 1 93 ? -12.839 -6.452 5.603 1.00 93.00 93 ALA A C 1
ATOM 739 O O . ALA A 1 93 ? -13.754 -6.507 6.424 1.00 93.00 93 ALA A O 1
ATOM 740 N N . VAL A 1 94 ? -12.012 -7.479 5.379 1.00 93.50 94 VAL A N 1
ATOM 741 C CA . VAL A 1 94 ? -12.133 -8.763 6.087 1.00 93.50 94 VAL A CA 1
ATOM 742 C C . VAL A 1 94 ? -11.857 -8.590 7.583 1.00 93.50 94 VAL A C 1
ATOM 744 O O . VAL A 1 94 ? -12.631 -9.067 8.405 1.00 93.50 94 VAL A O 1
ATOM 747 N N . THR A 1 95 ? -10.811 -7.849 7.951 1.00 93.00 95 THR A N 1
ATOM 748 C CA . THR A 1 95 ? -10.482 -7.555 9.352 1.00 93.00 95 THR A CA 1
ATOM 749 C C . THR A 1 95 ? -11.603 -6.794 10.071 1.00 93.00 95 THR A C 1
ATOM 751 O O . THR A 1 95 ? -11.918 -7.116 11.214 1.00 93.00 95 THR A O 1
ATOM 754 N N . LYS A 1 96 ? -12.287 -5.848 9.410 1.00 92.81 96 LYS A N 1
ATOM 755 C CA . LYS A 1 96 ? -13.491 -5.214 9.980 1.00 92.81 96 LYS A CA 1
ATOM 756 C C . LYS A 1 96 ? -14.592 -6.234 10.258 1.00 92.81 96 LYS A C 1
ATOM 758 O O . LYS A 1 96 ? -15.211 -6.181 11.314 1.00 92.81 96 LYS A O 1
ATOM 763 N N . ALA A 1 97 ? -14.826 -7.164 9.333 1.00 92.06 97 ALA A N 1
ATOM 764 C CA . ALA A 1 97 ? -15.822 -8.212 9.523 1.00 92.06 97 ALA A CA 1
ATOM 765 C C . ALA A 1 97 ? -15.469 -9.153 10.686 1.00 92.06 97 ALA A C 1
ATOM 767 O O . ALA A 1 97 ? -16.367 -9.559 11.420 1.00 92.06 97 ALA A O 1
ATOM 768 N N . ILE A 1 98 ? -14.179 -9.450 10.893 1.00 92.12 98 ILE A N 1
ATOM 769 C CA . ILE A 1 98 ? -13.707 -10.198 12.067 1.00 92.12 98 ILE A CA 1
ATOM 770 C C . ILE A 1 98 ? -14.008 -9.410 13.345 1.00 92.12 98 ILE A C 1
ATOM 772 O O . ILE A 1 98 ? -14.685 -9.936 14.221 1.00 92.12 98 ILE A O 1
ATOM 776 N N . LEU A 1 99 ? -13.601 -8.138 13.418 1.00 90.62 99 LEU A N 1
ATOM 777 C CA . LEU A 1 99 ? -13.805 -7.283 14.596 1.00 90.62 99 LEU A CA 1
ATOM 778 C C . LEU A 1 99 ? -15.275 -7.103 14.981 1.00 90.62 99 LEU A C 1
ATOM 780 O O . LEU A 1 99 ? -15.592 -6.998 16.163 1.00 90.62 99 LEU A O 1
ATOM 784 N N . LEU A 1 100 ? -16.177 -7.069 13.996 1.00 88.75 100 LEU A N 1
ATOM 785 C CA . LEU A 1 100 ? -17.619 -7.005 14.243 1.00 88.75 100 LEU A CA 1
ATOM 786 C C . LEU A 1 100 ? -18.163 -8.281 14.902 1.00 88.75 100 LEU A C 1
ATOM 788 O O . LEU A 1 100 ? -19.169 -8.210 15.603 1.00 88.75 100 LEU A O 1
ATOM 792 N N . ARG A 1 101 ? -17.519 -9.434 14.680 1.00 89.38 101 ARG A N 1
ATOM 793 C CA . ARG A 1 101 ? -17.933 -10.738 15.225 1.00 89.38 101 ARG A CA 1
ATOM 794 C C . ARG A 1 101 ? -17.225 -11.080 16.529 1.00 89.38 101 ARG A C 1
ATOM 796 O O . ARG A 1 101 ? -17.850 -11.599 17.445 1.00 89.38 101 ARG A O 1
ATOM 803 N N . SER A 1 102 ? -15.928 -10.811 16.600 1.00 88.81 102 SER A N 1
ATOM 804 C CA . SER A 1 102 ? -15.081 -11.075 17.755 1.00 88.81 102 SER A CA 1
ATOM 805 C C . SER A 1 102 ? -14.041 -9.969 17.847 1.00 88.81 102 SER A C 1
ATOM 807 O O . SER A 1 102 ? -13.127 -9.872 17.027 1.00 88.81 102 SER A O 1
ATOM 809 N N . PHE A 1 103 ? -14.224 -9.085 18.824 1.00 87.56 103 PHE A N 1
ATOM 810 C CA . PHE A 1 103 ? -13.272 -8.016 19.061 1.00 87.56 103 PHE A CA 1
ATOM 811 C C . PHE A 1 103 ? -12.020 -8.568 19.750 1.00 87.56 103 PHE A C 1
ATOM 813 O O . PHE A 1 103 ? -12.114 -9.275 20.751 1.00 87.56 103 PHE A O 1
ATOM 820 N N . SER A 1 104 ? -10.852 -8.173 19.249 1.00 89.19 104 SER A N 1
ATOM 821 C CA . SER A 1 104 ? -9.579 -8.299 19.950 1.00 89.19 104 SER A CA 1
ATOM 822 C C . SER A 1 104 ? -8.700 -7.093 19.631 1.00 89.19 104 SER A C 1
ATOM 824 O O . SER A 1 104 ? -8.746 -6.544 18.523 1.00 89.19 104 SER A O 1
ATOM 826 N N . GLU A 1 105 ? -7.877 -6.674 20.591 1.00 87.62 105 GLU A N 1
ATOM 827 C CA . GLU A 1 105 ? -6.928 -5.577 20.373 1.00 87.62 105 GLU A CA 1
ATOM 828 C C . GLU A 1 105 ? -5.914 -5.913 19.273 1.00 87.62 105 GLU A C 1
ATOM 830 O O . GLU A 1 105 ? -5.536 -5.052 18.477 1.00 87.62 105 GLU A O 1
ATOM 835 N N . GLU A 1 106 ? -5.526 -7.186 19.164 1.00 89.38 106 GLU A N 1
ATOM 836 C CA . GLU A 1 106 ? -4.628 -7.659 18.112 1.00 89.38 106 GLU A CA 1
ATOM 837 C C . GLU A 1 106 ? -5.246 -7.482 16.715 1.00 89.38 106 GLU A C 1
ATOM 839 O O . GLU A 1 106 ? -4.582 -7.017 15.782 1.00 89.38 106 GLU A O 1
ATOM 844 N N . GLU A 1 107 ? -6.531 -7.804 16.552 1.00 90.12 107 GLU A N 1
ATOM 845 C CA . GLU A 1 107 ? -7.219 -7.625 15.275 1.00 90.12 107 GLU A CA 1
ATOM 846 C C . GLU A 1 107 ? -7.474 -6.136 14.978 1.00 90.12 107 GLU A C 1
ATOM 848 O O . GLU A 1 107 ? -7.378 -5.705 13.825 1.00 90.12 107 GLU A O 1
ATOM 853 N N . ALA A 1 108 ? -7.679 -5.307 16.007 1.00 87.94 108 ALA A N 1
ATOM 854 C CA . ALA A 1 108 ? -7.761 -3.855 15.859 1.00 87.94 108 ALA A CA 1
ATOM 855 C C . ALA A 1 108 ? -6.423 -3.263 15.376 1.00 87.94 108 ALA A C 1
ATOM 857 O O . ALA A 1 108 ? -6.397 -2.429 14.466 1.00 87.94 108 ALA A O 1
ATOM 858 N N . ALA A 1 109 ? -5.293 -3.748 15.898 1.00 87.38 109 ALA A N 1
ATOM 859 C CA . ALA A 1 109 ? -3.966 -3.367 15.420 1.00 87.38 109 ALA A CA 1
ATOM 860 C C . ALA A 1 109 ? -3.731 -3.792 13.957 1.00 87.38 109 ALA A C 1
ATOM 862 O O . ALA A 1 109 ? -3.146 -3.037 13.171 1.00 87.38 109 ALA A O 1
ATOM 863 N N . LYS A 1 110 ? -4.239 -4.961 13.541 1.00 90.06 110 LYS A N 1
ATOM 864 C CA . LYS A 1 110 ? -4.221 -5.384 12.128 1.00 90.06 110 LYS A CA 1
ATOM 865 C C . LYS A 1 110 ? -5.068 -4.460 11.250 1.00 90.06 110 LYS A C 1
ATOM 867 O O . LYS A 1 110 ? -4.627 -4.121 10.150 1.00 90.06 110 LYS A O 1
ATOM 872 N N . LEU A 1 111 ? -6.221 -3.979 11.730 1.00 89.94 111 LEU A N 1
ATOM 873 C CA . LEU A 1 111 ? -7.028 -2.994 10.998 1.00 89.94 111 LEU A CA 1
ATOM 874 C C . LEU A 1 111 ? -6.237 -1.706 10.771 1.00 89.94 111 LEU A C 1
ATOM 876 O O . LEU A 1 111 ? -6.148 -1.252 9.629 1.00 89.94 111 LEU A O 1
ATOM 880 N N . LYS A 1 112 ? -5.597 -1.181 11.828 1.00 85.69 112 LYS A N 1
ATOM 881 C CA . LYS A 1 112 ? -4.715 -0.002 11.773 1.00 85.69 112 LYS A CA 1
ATOM 882 C C . LYS A 1 112 ? -3.595 -0.188 10.740 1.00 85.69 112 LYS A C 1
ATOM 884 O O . LYS A 1 112 ? -3.287 0.719 9.975 1.00 85.69 112 LYS A O 1
ATOM 889 N N . ARG A 1 113 ? -3.022 -1.390 10.650 1.00 85.25 113 ARG A N 1
ATOM 890 C CA . ARG A 1 113 ? -1.989 -1.717 9.655 1.00 85.25 113 ARG A CA 1
ATOM 891 C C . ARG A 1 113 ? -2.518 -1.758 8.220 1.00 85.25 113 ARG A C 1
ATOM 893 O O . ARG A 1 113 ? -1.789 -1.411 7.287 1.00 85.25 113 ARG A O 1
ATOM 900 N N . TYR A 1 114 ? -3.736 -2.257 8.011 1.00 87.19 114 TYR A N 1
ATOM 901 C CA . TYR A 1 114 ? -4.258 -2.477 6.662 1.00 87.19 114 TYR A CA 1
ATOM 902 C C . TYR A 1 114 ? -5.002 -1.292 6.072 1.00 87.19 114 TYR A C 1
ATOM 904 O O . TYR A 1 114 ? -5.002 -1.138 4.849 1.00 87.19 114 TYR A O 1
ATOM 912 N N . THR A 1 115 ? -5.628 -0.465 6.904 1.00 85.69 115 THR A N 1
ATOM 913 C CA . THR A 1 115 ? -6.421 0.643 6.399 1.00 85.69 115 THR A CA 1
ATOM 914 C C . THR A 1 115 ? -5.573 1.856 6.030 1.00 85.69 115 THR A C 1
ATOM 916 O O . THR A 1 115 ? -4.549 2.175 6.632 1.00 85.69 115 THR A O 1
ATOM 919 N N . ASN A 1 116 ? -6.039 2.557 5.006 1.00 82.25 116 ASN A N 1
ATOM 920 C CA . ASN A 1 116 ? -5.640 3.916 4.685 1.00 82.25 116 ASN A CA 1
ATOM 921 C C . ASN A 1 116 ? -6.849 4.863 4.635 1.00 82.25 116 ASN A C 1
ATOM 923 O O . ASN A 1 116 ? -6.709 5.967 4.120 1.00 82.25 116 ASN A O 1
ATOM 927 N N . LYS A 1 117 ? -8.027 4.450 5.120 1.00 85.62 117 LYS A N 1
ATOM 928 C CA . LYS A 1 117 ? -9.276 5.216 5.038 1.00 85.62 117 LYS A CA 1
ATOM 929 C C . LYS A 1 117 ? -9.686 5.695 6.420 1.00 85.62 117 LYS A C 1
ATOM 931 O O . LYS A 1 117 ? -9.731 4.907 7.359 1.00 85.62 117 LYS A O 1
ATOM 936 N N . ALA A 1 118 ? -10.078 6.962 6.518 1.00 85.56 118 ALA A N 1
ATOM 937 C CA . ALA A 1 118 ? -10.599 7.516 7.765 1.00 85.56 118 ALA A CA 1
ATOM 938 C C . ALA A 1 118 ? -11.841 6.750 8.262 1.00 85.56 118 ALA A C 1
ATOM 940 O O . ALA A 1 118 ? -11.919 6.427 9.437 1.00 85.56 118 ALA A O 1
ATOM 941 N N . ALA A 1 119 ? -12.746 6.357 7.358 1.00 85.31 119 ALA A N 1
ATOM 942 C CA . ALA A 1 119 ? -13.971 5.628 7.708 1.00 85.31 119 ALA A CA 1
ATOM 943 C C . ALA A 1 119 ? -13.725 4.251 8.354 1.00 85.31 119 ALA A C 1
ATOM 945 O O . ALA A 1 119 ? -14.541 3.765 9.130 1.00 85.31 119 ALA A O 1
ATOM 946 N N . ASP A 1 120 ? -12.601 3.594 8.056 1.00 86.50 120 ASP A N 1
ATOM 947 C CA . ASP A 1 120 ? -12.286 2.319 8.708 1.00 86.50 120 ASP A CA 1
ATOM 948 C C . ASP A 1 120 ? -11.828 2.530 10.160 1.00 86.50 120 ASP A C 1
ATOM 950 O O . ASP A 1 120 ? -11.961 1.626 10.984 1.00 86.50 120 ASP A O 1
ATOM 954 N N . MET A 1 121 ? -11.329 3.727 10.489 1.00 87.12 121 MET A N 1
ATOM 955 C CA . MET A 1 121 ? -10.908 4.074 11.845 1.00 87.12 121 MET A CA 1
ATOM 956 C C . MET A 1 121 ? -12.083 4.297 12.791 1.00 87.12 121 MET A C 1
ATOM 958 O O . MET A 1 121 ? -11.919 4.109 13.994 1.00 87.12 121 MET A O 1
ATOM 962 N N . ASP A 1 122 ? -13.276 4.588 12.273 1.00 85.25 122 ASP A N 1
ATOM 963 C CA . ASP A 1 122 ? -14.489 4.603 13.091 1.00 85.25 122 ASP A CA 1
ATOM 964 C C . ASP A 1 122 ? -14.737 3.218 13.704 1.00 85.25 122 ASP A C 1
ATOM 966 O O . ASP A 1 122 ? -14.936 3.103 14.910 1.00 85.25 122 ASP A O 1
ATOM 970 N N . HIS A 1 123 ? -14.602 2.143 12.917 1.00 84.56 123 HIS A N 1
ATOM 971 C CA . HIS A 1 123 ? -14.718 0.772 13.429 1.00 84.56 123 HIS A CA 1
ATOM 972 C C . HIS A 1 123 ? -13.627 0.426 14.450 1.00 84.56 123 HIS A C 1
ATOM 974 O O . HIS A 1 123 ? -13.910 -0.248 15.440 1.00 84.56 123 HIS A O 1
ATOM 980 N N . TYR A 1 124 ? -12.399 0.904 14.229 1.00 88.56 124 TYR A N 1
ATOM 981 C CA . TYR A 1 124 ? -11.288 0.735 15.167 1.00 88.56 124 TYR A CA 1
ATOM 982 C C . TYR A 1 124 ? -11.597 1.381 16.526 1.00 88.56 124 TYR A C 1
ATOM 984 O O . TYR A 1 124 ? -11.601 0.695 17.550 1.00 88.56 124 TYR A O 1
ATOM 992 N N . TYR A 1 125 ? -11.919 2.679 16.542 1.00 88.56 125 TYR A N 1
ATOM 993 C CA . TYR A 1 125 ? -12.188 3.399 17.786 1.00 88.56 125 TYR A CA 1
ATOM 994 C C . TYR A 1 125 ? -13.475 2.922 18.461 1.00 88.56 125 TYR A C 1
ATOM 996 O O . TYR A 1 125 ? -13.498 2.791 19.681 1.00 88.56 125 TYR A O 1
ATOM 1004 N N . SER A 1 126 ? -14.530 2.601 17.705 1.00 86.56 126 SER A N 1
ATOM 1005 C CA . SER A 1 126 ? -15.754 2.020 18.269 1.00 86.56 126 SER A CA 1
ATOM 1006 C C . SER A 1 126 ? -15.490 0.684 18.964 1.00 86.56 126 SER A C 1
ATOM 1008 O O . SER A 1 126 ? -16.031 0.455 20.046 1.00 86.56 126 SER A O 1
ATOM 1010 N N . GLY A 1 127 ? -14.648 -0.176 18.381 1.00 85.56 127 GLY A N 1
ATOM 1011 C CA . GLY A 1 127 ? -14.237 -1.438 18.997 1.00 85.56 127 GLY A CA 1
ATOM 1012 C C . GLY A 1 127 ? -13.485 -1.224 20.311 1.00 85.56 127 GLY A C 1
ATOM 1013 O O . GLY A 1 127 ? -13.862 -1.810 21.324 1.00 85.56 127 GLY A O 1
ATOM 1014 N N . LEU A 1 128 ? -12.486 -0.334 20.312 1.00 88.25 128 LEU A N 1
ATOM 1015 C CA . LEU A 1 128 ? -11.723 0.014 21.516 1.00 88.25 128 LEU A CA 1
ATOM 1016 C C . LEU A 1 128 ? -12.628 0.595 22.613 1.00 88.25 128 LEU A C 1
ATOM 1018 O O . LEU A 1 128 ? -12.641 0.100 23.730 1.00 88.25 128 LEU A O 1
ATOM 1022 N N . ILE A 1 129 ? -13.447 1.601 22.295 1.00 88.94 129 ILE A N 1
ATOM 1023 C CA . ILE A 1 129 ? -14.323 2.284 23.265 1.00 88.94 129 ILE A CA 1
ATOM 1024 C C . ILE A 1 129 ? -15.330 1.313 23.896 1.00 88.94 129 ILE A C 1
ATOM 1026 O O . ILE A 1 129 ? -15.593 1.399 25.098 1.00 88.94 129 ILE A O 1
ATOM 1030 N N . LYS A 1 130 ? -15.905 0.404 23.096 1.00 88.38 130 LYS A N 1
ATOM 1031 C CA . LYS A 1 130 ? -16.911 -0.560 23.563 1.00 88.38 130 LYS A CA 1
ATOM 1032 C C . LYS A 1 130 ? -16.330 -1.574 24.549 1.00 88.38 130 LYS A C 1
ATOM 1034 O O . LYS A 1 130 ? -17.033 -1.958 25.478 1.00 88.38 130 LYS A O 1
ATOM 1039 N N . ASN A 1 131 ? -15.084 -1.998 24.339 1.00 85.88 131 ASN A N 1
ATOM 1040 C CA . ASN A 1 131 ? -14.462 -3.089 25.094 1.00 85.88 131 ASN A CA 1
ATOM 1041 C C . ASN A 1 131 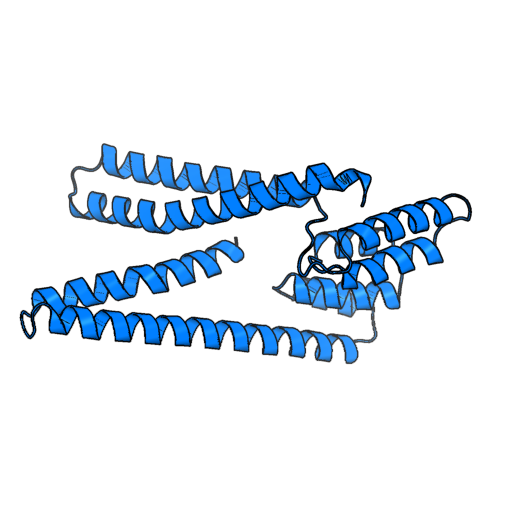? -13.424 -2.617 26.126 1.00 85.88 131 ASN A C 1
ATOM 1043 O O . ASN A 1 131 ? -12.901 -3.441 26.864 1.00 85.88 131 ASN A O 1
ATOM 1047 N N . ALA A 1 132 ? -13.132 -1.316 26.192 1.00 86.62 132 ALA A N 1
ATOM 1048 C CA . ALA A 1 132 ? -12.219 -0.741 27.172 1.00 86.62 132 ALA A CA 1
ATOM 1049 C C . ALA A 1 132 ? -12.874 -0.499 28.538 1.00 86.62 132 ALA A C 1
ATOM 1051 O O . ALA A 1 132 ? -14.067 -0.160 28.631 1.00 86.62 132 ALA A O 1
ATOM 1052 N N . ASP A 1 133 ? -12.032 -0.567 29.570 1.00 86.12 133 ASP A N 1
ATOM 1053 C CA . ASP A 1 133 ? -12.330 -0.115 30.926 1.00 86.12 133 ASP A CA 1
ATOM 1054 C C . ASP A 1 133 ? -12.679 1.376 30.965 1.00 86.12 133 ASP A C 1
ATOM 1056 O O . ASP A 1 133 ? -12.316 2.164 30.086 1.00 86.12 133 ASP A O 1
ATOM 1060 N N . SER A 1 134 ? -13.395 1.783 32.010 1.00 81.38 134 SER A N 1
ATOM 1061 C CA . SER A 1 134 ? -13.933 3.138 32.173 1.00 81.38 134 SER A CA 1
ATOM 1062 C C . SER A 1 134 ? -12.868 4.240 32.124 1.00 81.38 134 SER A C 1
ATOM 1064 O O . SER A 1 134 ? -13.142 5.299 31.562 1.00 81.38 134 SER A O 1
ATOM 1066 N N . SER A 1 135 ? -11.659 3.994 32.638 1.00 83.06 135 SER A N 1
ATOM 1067 C CA . SER A 1 135 ? -10.534 4.941 32.589 1.00 83.06 135 SER A CA 1
ATOM 1068 C C . SER A 1 135 ? -9.959 5.117 31.176 1.00 83.06 135 SER A C 1
ATOM 1070 O O . SER A 1 135 ? -9.726 6.243 30.741 1.00 83.06 135 SER A O 1
ATOM 1072 N N . LEU A 1 136 ? -9.788 4.023 30.428 1.00 85.69 136 LEU A N 1
ATOM 1073 C CA . LEU A 1 136 ? -9.233 4.025 29.066 1.00 85.69 136 LEU A CA 1
ATOM 1074 C C . LEU A 1 136 ? -10.252 4.470 28.012 1.00 85.69 136 LEU A C 1
ATOM 1076 O O . LEU A 1 136 ? -9.898 5.009 26.961 1.00 85.69 136 LEU A O 1
ATOM 1080 N N . ARG A 1 137 ? -11.545 4.270 28.282 1.00 87.69 137 ARG A N 1
ATOM 1081 C CA . ARG A 1 137 ? -12.627 4.637 27.366 1.00 87.69 137 ARG A CA 1
ATOM 1082 C C . ARG A 1 137 ? -12.614 6.123 27.020 1.00 87.69 137 ARG A C 1
ATOM 1084 O O . ARG A 1 137 ? -12.849 6.472 25.862 1.00 87.69 137 ARG A O 1
ATOM 1091 N N . GLU A 1 138 ? -12.360 6.985 28.000 1.00 89.31 138 GLU A N 1
ATOM 1092 C CA . GLU A 1 138 ? -12.359 8.432 27.779 1.00 89.31 138 GLU A CA 1
ATOM 1093 C C . GLU A 1 138 ? -11.141 8.878 26.971 1.00 89.31 138 GLU A C 1
ATOM 1095 O O . GLU A 1 138 ? -11.270 9.669 26.036 1.00 89.31 138 GLU A O 1
ATOM 1100 N N . GLU A 1 139 ? -9.986 8.266 27.225 1.00 88.88 139 GLU A N 1
ATOM 1101 C CA . GLU A 1 139 ? -8.795 8.459 26.405 1.00 88.88 139 GLU A CA 1
ATOM 1102 C C . GLU A 1 139 ? -9.053 8.075 24.937 1.00 88.88 139 GLU A C 1
ATOM 1104 O O . GLU A 1 139 ? -8.743 8.846 24.024 1.00 88.88 139 GLU A O 1
ATOM 1109 N N . TYR A 1 140 ? -9.693 6.929 24.682 1.00 89.19 140 TYR A N 1
ATOM 1110 C CA . TYR A 1 140 ? -10.027 6.512 23.318 1.00 89.19 140 TYR A CA 1
ATOM 1111 C C . TYR A 1 140 ? -11.025 7.442 22.620 1.00 89.19 140 TYR A C 1
ATOM 1113 O O . TYR A 1 140 ? -10.891 7.669 21.414 1.00 89.19 140 TYR A O 1
ATOM 1121 N N . LYS A 1 141 ? -11.990 8.028 23.343 1.00 90.00 141 LYS A N 1
ATOM 1122 C CA . LYS A 1 141 ? -12.880 9.056 22.776 1.00 90.00 141 LYS A CA 1
ATOM 1123 C C . LYS A 1 141 ? -12.110 10.314 22.386 1.00 90.00 141 LYS A C 1
ATOM 1125 O O . LYS A 1 141 ? -12.294 10.800 21.272 1.00 90.00 141 LYS A O 1
ATOM 1130 N N . ILE A 1 142 ? -11.214 10.796 23.251 1.00 89.56 142 ILE A N 1
ATOM 1131 C CA . ILE A 1 142 ? -10.380 11.973 22.969 1.00 89.56 142 ILE A CA 1
ATOM 1132 C C . ILE A 1 142 ? -9.518 11.727 21.725 1.00 89.56 142 ILE A C 1
ATOM 1134 O O . ILE A 1 142 ? -9.491 12.558 20.814 1.00 89.56 142 ILE A O 1
ATOM 1138 N N . ARG A 1 143 ? -8.861 10.561 21.640 1.00 88.00 143 ARG A N 1
ATOM 1139 C CA . ARG A 1 143 ? -8.065 10.173 20.463 1.00 88.00 143 ARG A CA 1
ATOM 1140 C C . ARG A 1 143 ? -8.918 10.116 19.193 1.00 88.00 143 ARG A C 1
ATOM 1142 O O . ARG A 1 143 ? -8.533 10.708 18.188 1.00 88.00 143 ARG A O 1
ATOM 1149 N N . ARG A 1 144 ? -10.101 9.491 19.240 1.00 89.81 144 ARG A N 1
ATOM 1150 C CA . ARG A 1 144 ? -11.054 9.452 18.114 1.00 89.81 144 ARG A CA 1
ATOM 1151 C C . ARG A 1 144 ? -11.454 10.854 17.655 1.00 89.81 144 ARG A C 1
ATOM 1153 O O . ARG A 1 144 ? -11.473 11.128 16.458 1.00 89.81 144 ARG A O 1
ATOM 1160 N N . ASP A 1 145 ? -11.785 11.744 18.582 1.00 89.88 145 ASP A N 1
ATOM 1161 C CA . ASP A 1 145 ? -12.263 13.086 18.247 1.00 89.88 145 ASP A CA 1
ATOM 1162 C C . ASP A 1 145 ? -11.144 13.937 17.636 1.00 89.88 145 ASP A C 1
ATOM 1164 O O . ASP A 1 145 ? -11.359 14.637 16.644 1.00 89.88 145 ASP A O 1
ATOM 1168 N N . ASN A 1 146 ? -9.923 13.811 18.158 1.00 88.31 146 ASN A N 1
ATOM 1169 C CA . ASN A 1 146 ? -8.730 14.425 17.582 1.00 88.31 146 ASN A CA 1
ATOM 1170 C C . ASN A 1 146 ? -8.406 13.865 16.189 1.00 88.31 146 ASN A C 1
ATOM 1172 O O . ASN A 1 146 ? -8.130 14.634 15.262 1.00 88.31 146 ASN A O 1
ATOM 1176 N N . PHE A 1 147 ? -8.506 12.545 16.011 1.00 88.44 147 PHE A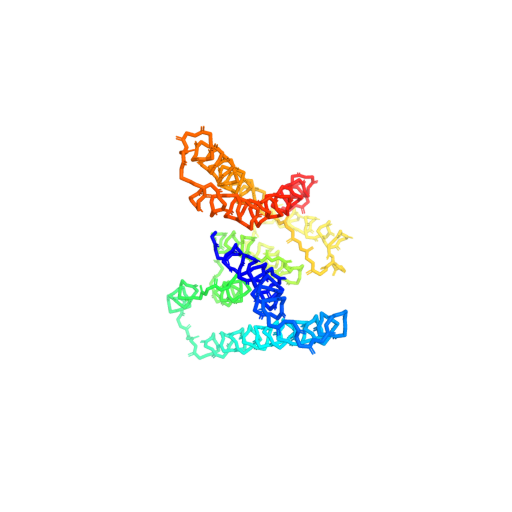 N 1
ATOM 1177 C CA . PHE A 1 147 ? -8.374 11.899 14.709 1.00 88.44 147 PHE A CA 1
ATOM 1178 C C . PHE A 1 147 ? -9.404 12.457 13.719 1.00 88.44 147 PHE A C 1
ATOM 1180 O O . PHE A 1 147 ? -9.042 12.900 12.628 1.00 88.44 147 PHE A O 1
ATOM 1187 N N . ASN A 1 148 ? -10.675 12.530 14.116 1.00 88.25 148 ASN A N 1
ATOM 1188 C CA . ASN A 1 148 ? -11.759 13.021 13.272 1.00 88.25 148 ASN A CA 1
ATOM 1189 C C . ASN A 1 148 ? -11.591 14.497 12.897 1.00 88.25 148 ASN A C 1
ATOM 1191 O O . ASN A 1 148 ? -11.752 14.835 11.724 1.00 88.25 148 ASN A O 1
ATOM 1195 N N . LYS A 1 149 ? -11.172 15.368 13.825 1.00 87.69 149 LYS A N 1
ATOM 1196 C CA . LYS A 1 149 ? -10.850 16.774 13.511 1.00 87.69 149 LYS A CA 1
ATOM 1197 C C . LYS A 1 149 ? -9.824 16.898 12.377 1.00 87.69 149 LYS A C 1
ATOM 1199 O O . LYS A 1 149 ? -9.933 17.794 11.546 1.00 87.69 149 LYS A O 1
ATOM 1204 N N . LYS A 1 150 ? -8.845 15.991 12.314 1.00 84.38 150 LYS A N 1
ATOM 1205 C CA . LYS A 1 150 ? -7.735 16.042 11.348 1.00 84.38 150 LYS A CA 1
ATOM 1206 C C . LYS A 1 150 ? -7.977 15.249 10.059 1.00 84.38 150 LYS A C 1
ATOM 1208 O O . LYS A 1 150 ? -7.441 15.619 9.007 1.00 84.38 150 LYS A O 1
ATOM 1213 N N . TYR A 1 151 ? -8.735 14.154 10.134 1.00 85.88 151 TYR A N 1
ATOM 1214 C CA . TYR A 1 151 ? -8.815 13.134 9.082 1.00 85.88 151 TYR A CA 1
ATOM 1215 C C . TYR A 1 151 ? -10.205 12.885 8.505 1.00 85.88 151 TYR A C 1
ATOM 1217 O O . TYR A 1 151 ? -10.273 12.297 7.427 1.00 85.88 151 TYR A O 1
ATOM 1225 N N . LYS A 1 152 ? -11.292 13.364 9.125 1.00 83.62 152 LYS A N 1
ATOM 1226 C CA . LYS A 1 152 ? -12.673 13.051 8.704 1.00 83.62 152 LYS A CA 1
ATOM 1227 C C . LYS A 1 152 ? -12.951 13.314 7.219 1.00 83.62 152 LYS A C 1
ATOM 1229 O O . LYS A 1 152 ? -13.667 12.550 6.585 1.00 83.62 152 LYS A O 1
ATOM 1234 N N . HIS A 1 153 ? -12.362 14.368 6.655 1.00 83.69 153 HIS A N 1
ATOM 1235 C CA . HIS A 1 153 ? -12.555 14.755 5.251 1.00 83.69 153 HIS A CA 1
ATOM 1236 C C . HIS A 1 153 ? -11.412 14.322 4.320 1.00 83.69 153 HIS A C 1
ATOM 1238 O O . HIS A 1 153 ? -11.419 14.655 3.137 1.00 83.69 153 HIS A O 1
ATOM 1244 N N . LYS A 1 154 ? -10.408 13.594 4.825 1.00 82.19 154 LYS A N 1
ATOM 1245 C CA . LYS A 1 154 ? -9.269 13.148 4.016 1.00 82.19 154 LYS A CA 1
ATOM 1246 C C . LYS A 1 154 ? -9.548 11.785 3.401 1.00 82.19 154 LYS A C 1
ATOM 1248 O O . LYS A 1 154 ? -9.930 10.839 4.082 1.00 82.19 154 LYS A O 1
ATOM 1253 N N . SER A 1 155 ? -9.259 11.663 2.108 1.00 73.56 155 SER A N 1
ATOM 1254 C CA . SER A 1 155 ? -9.409 10.399 1.379 1.00 73.56 155 SER A CA 1
ATOM 1255 C C . SER A 1 155 ? -8.402 9.331 1.813 1.00 73.56 155 SER A C 1
ATOM 1257 O O . SER A 1 155 ? -8.693 8.145 1.687 1.00 73.56 155 SER A O 1
ATOM 1259 N N . PHE A 1 156 ? -7.231 9.744 2.319 1.00 75.25 156 PHE A N 1
ATOM 1260 C CA . PHE A 1 156 ? -6.161 8.842 2.741 1.00 75.25 156 PHE A CA 1
ATOM 1261 C C . PHE A 1 156 ? -5.550 9.243 4.083 1.00 75.25 156 PHE A C 1
ATOM 1263 O O . PHE A 1 156 ? -5.283 10.421 4.333 1.00 75.25 156 PHE A O 1
ATOM 1270 N N . VAL A 1 157 ? -5.261 8.234 4.902 1.00 82.31 157 VAL A N 1
ATOM 1271 C CA . VAL A 1 157 ? -4.602 8.354 6.203 1.00 82.31 157 VAL A CA 1
ATOM 1272 C C . VAL A 1 157 ? -3.473 7.330 6.302 1.00 82.31 157 VAL A C 1
ATOM 1274 O O . VAL A 1 157 ? -3.579 6.219 5.782 1.00 82.31 157 VAL A O 1
ATOM 1277 N N . TYR A 1 158 ? -2.369 7.706 6.947 1.00 80.69 158 TYR A N 1
ATOM 1278 C CA . TYR A 1 158 ? -1.198 6.851 7.134 1.00 80.69 158 TYR A CA 1
ATOM 1279 C C . TYR A 1 158 ? -0.893 6.746 8.620 1.00 80.69 158 TYR A C 1
ATOM 1281 O O . TYR A 1 158 ? -0.264 7.624 9.193 1.00 80.69 158 TYR A O 1
ATOM 1289 N N . ILE A 1 159 ? -1.390 5.679 9.230 1.00 79.44 159 ILE A N 1
ATOM 1290 C CA . ILE A 1 159 ? -1.486 5.560 10.688 1.00 79.44 159 ILE A CA 1
ATOM 1291 C C . ILE A 1 159 ? -0.442 4.633 11.320 1.00 79.44 159 ILE A C 1
ATOM 1293 O O . ILE A 1 159 ? -0.219 4.695 12.525 1.00 79.44 159 ILE A O 1
ATOM 1297 N N . ASP A 1 160 ? 0.212 3.785 10.525 1.00 82.38 160 ASP A N 1
ATOM 1298 C CA . ASP A 1 160 ? 1.217 2.830 11.000 1.00 82.38 160 ASP A CA 1
ATOM 1299 C C . ASP A 1 160 ? 2.638 3.321 10.689 1.00 82.38 160 ASP A C 1
ATOM 1301 O O . ASP A 1 160 ? 3.210 3.022 9.638 1.00 82.38 160 ASP A O 1
ATOM 1305 N N . PHE A 1 161 ? 3.215 4.094 11.613 1.00 85.62 161 PHE A N 1
ATOM 1306 C CA . PHE A 1 161 ? 4.577 4.616 11.472 1.00 85.62 161 PHE A CA 1
ATOM 1307 C C . PHE A 1 161 ? 5.628 3.509 11.339 1.00 85.62 161 PHE A C 1
ATOM 1309 O O . PHE A 1 161 ? 6.512 3.604 10.487 1.00 85.62 161 PHE A O 1
ATOM 1316 N N . LYS A 1 162 ? 5.536 2.447 12.148 1.00 86.00 162 LYS A N 1
ATOM 1317 C CA . LYS A 1 162 ? 6.555 1.390 12.197 1.00 86.00 162 LYS A CA 1
ATOM 1318 C C . LYS A 1 162 ? 6.614 0.624 10.880 1.00 86.00 162 LYS A C 1
ATOM 1320 O O . LYS A 1 162 ? 7.703 0.394 10.350 1.00 86.00 162 LYS A O 1
ATOM 1325 N N . GLU A 1 163 ? 5.460 0.253 10.330 1.00 84.69 163 GLU A N 1
ATOM 1326 C CA . GLU A 1 163 ? 5.418 -0.429 9.038 1.00 84.69 163 GLU A CA 1
ATOM 1327 C C . GLU A 1 163 ? 5.790 0.521 7.893 1.00 84.69 163 GLU A C 1
ATOM 1329 O O . GLU A 1 163 ? 6.536 0.116 6.998 1.00 84.69 163 GLU A O 1
ATOM 1334 N N . ASN A 1 164 ? 5.358 1.789 7.935 1.00 86.94 164 ASN A N 1
ATOM 1335 C CA . ASN A 1 164 ? 5.769 2.787 6.945 1.00 86.94 164 ASN A CA 1
ATOM 1336 C C . ASN A 1 164 ? 7.297 2.940 6.917 1.00 86.94 164 ASN A C 1
ATOM 1338 O O . ASN A 1 164 ? 7.891 2.826 5.845 1.00 86.94 164 ASN A O 1
ATOM 1342 N N . LEU A 1 165 ? 7.938 3.083 8.081 1.00 89.81 165 LEU A N 1
ATOM 1343 C CA . LEU A 1 165 ? 9.390 3.199 8.210 1.00 89.81 165 LEU A CA 1
ATOM 1344 C C . LEU A 1 165 ? 10.106 1.948 7.692 1.00 89.81 165 LEU A C 1
ATOM 1346 O O . LEU A 1 165 ? 11.043 2.045 6.896 1.00 89.81 165 LEU A O 1
ATOM 1350 N N . ARG A 1 166 ? 9.640 0.757 8.088 1.00 90.12 166 ARG A N 1
ATOM 1351 C CA . ARG A 1 166 ? 10.197 -0.515 7.607 1.00 90.12 166 ARG A CA 1
ATOM 1352 C C . ARG A 1 166 ? 10.124 -0.613 6.085 1.00 90.12 166 ARG A C 1
ATOM 1354 O O . ARG A 1 166 ? 11.061 -1.094 5.448 1.00 90.12 166 ARG A O 1
ATOM 1361 N N . MET A 1 167 ? 9.013 -0.178 5.497 1.00 87.75 167 MET A N 1
ATOM 1362 C CA . MET A 1 167 ? 8.834 -0.172 4.050 1.00 87.75 167 MET A CA 1
ATOM 1363 C C . MET A 1 167 ? 9.705 0.890 3.375 1.00 87.75 167 MET A C 1
ATOM 1365 O O . MET A 1 167 ? 10.343 0.561 2.378 1.00 87.75 167 MET A O 1
ATOM 1369 N N . SER A 1 168 ? 9.811 2.102 3.928 1.00 89.88 168 SER A N 1
ATOM 1370 C CA . SER A 1 168 ? 10.741 3.139 3.459 1.00 89.88 168 SER A CA 1
ATOM 1371 C C . SER A 1 168 ? 12.171 2.615 3.376 1.00 89.88 168 SER A C 1
ATOM 1373 O O . SER A 1 168 ? 12.795 2.737 2.328 1.00 89.88 168 SER A O 1
ATOM 1375 N N . LEU A 1 169 ? 12.666 1.969 4.437 1.00 91.25 169 LEU A N 1
ATOM 1376 C CA . LEU A 1 169 ? 14.022 1.414 4.477 1.00 91.25 169 LEU A CA 1
ATOM 1377 C C . LEU A 1 169 ? 14.228 0.309 3.438 1.00 91.25 169 LEU A C 1
ATOM 1379 O O . LEU A 1 169 ? 15.235 0.304 2.735 1.00 91.25 169 LEU A O 1
ATOM 1383 N N . LYS A 1 170 ? 13.257 -0.603 3.286 1.00 89.94 170 LYS A N 1
ATOM 1384 C CA . LYS A 1 170 ? 13.314 -1.645 2.248 1.00 89.94 170 LYS A CA 1
ATOM 1385 C C . LYS A 1 170 ? 13.405 -1.052 0.842 1.00 89.94 170 LYS A C 1
ATOM 1387 O O . LYS A 1 170 ? 14.136 -1.580 0.008 1.00 89.94 170 LYS A O 1
ATOM 1392 N N . TRP A 1 171 ? 12.657 0.015 0.565 1.00 87.62 171 TRP A N 1
ATOM 1393 C CA . TRP A 1 171 ? 12.676 0.653 -0.751 1.00 87.62 171 TRP A CA 1
ATOM 1394 C C . TRP A 1 171 ? 13.933 1.470 -0.994 1.00 87.62 171 TRP A C 1
ATOM 1396 O O . TRP A 1 171 ? 14.499 1.375 -2.080 1.00 87.62 171 TRP A O 1
ATOM 1406 N N . LEU A 1 172 ? 14.409 2.182 0.025 1.00 92.06 172 LEU A N 1
ATOM 1407 C CA . LEU A 1 172 ? 15.678 2.890 -0.020 1.00 92.06 172 LEU A CA 1
ATOM 1408 C C . LEU A 1 172 ? 16.830 1.917 -0.313 1.00 92.06 172 LEU A C 1
ATOM 1410 O O . LEU A 1 172 ? 17.611 2.149 -1.230 1.00 92.06 172 LEU A O 1
ATOM 1414 N N . GLY A 1 173 ? 16.880 0.783 0.394 1.00 92.25 173 GLY A N 1
ATOM 1415 C CA . GLY A 1 173 ? 17.866 -0.269 0.139 1.00 92.25 173 GLY A CA 1
ATOM 1416 C C . GLY A 1 173 ? 17.773 -0.823 -1.284 1.00 92.25 173 GLY A C 1
ATOM 1417 O O . GLY A 1 173 ? 18.779 -0.897 -1.980 1.00 92.25 173 GLY A O 1
ATOM 1418 N N . GLY A 1 174 ? 16.564 -1.144 -1.759 1.00 90.56 174 GLY A N 1
ATOM 1419 C CA . GLY A 1 174 ? 16.356 -1.613 -3.133 1.00 90.56 174 GLY A CA 1
ATOM 1420 C C . GLY A 1 174 ? 16.784 -0.602 -4.204 1.00 90.56 174 GLY A C 1
ATOM 1421 O O . GLY A 1 174 ? 17.393 -0.990 -5.198 1.00 90.56 174 GLY A O 1
ATOM 1422 N N . PHE A 1 175 ? 16.520 0.690 -3.984 1.00 91.00 175 PHE A N 1
ATOM 1423 C CA . PHE A 1 175 ? 16.970 1.768 -4.865 1.00 91.00 175 PHE A CA 1
ATOM 1424 C C . PHE A 1 17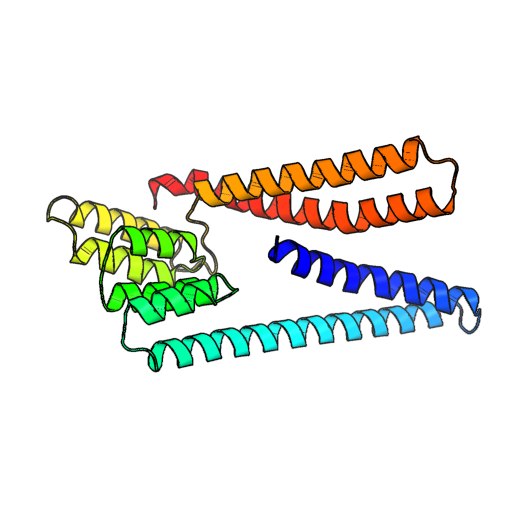5 ? 18.498 1.791 -4.982 1.00 91.00 175 PHE A C 1
ATOM 1426 O O . PHE A 1 175 ? 19.022 1.775 -6.094 1.00 91.00 175 PHE A O 1
ATOM 1433 N N . PHE A 1 176 ? 19.211 1.757 -3.852 1.00 93.81 176 PHE A N 1
ATOM 1434 C CA . PHE A 1 176 ? 20.673 1.748 -3.862 1.00 93.81 176 PHE A CA 1
ATOM 1435 C C . PHE A 1 176 ? 21.257 0.463 -4.451 1.00 93.81 176 PHE A C 1
ATOM 1437 O O . PHE A 1 176 ? 22.257 0.538 -5.154 1.00 93.81 176 PHE A O 1
ATOM 1444 N N . ILE A 1 177 ? 20.621 -0.695 -4.244 1.00 93.81 177 ILE A N 1
ATOM 1445 C CA . ILE A 1 177 ? 21.036 -1.951 -4.888 1.00 93.81 177 ILE A CA 1
ATOM 1446 C C . ILE A 1 177 ? 20.979 -1.821 -6.414 1.00 93.81 177 ILE A C 1
ATOM 1448 O O . ILE A 1 177 ? 21.929 -2.209 -7.087 1.00 93.81 177 ILE A O 1
ATOM 1452 N N . ILE A 1 178 ? 19.902 -1.251 -6.966 1.00 90.69 178 ILE A N 1
ATOM 1453 C CA . ILE A 1 178 ? 19.782 -1.035 -8.417 1.00 90.69 178 ILE A CA 1
ATOM 1454 C C . ILE A 1 178 ? 20.810 -0.014 -8.899 1.00 90.69 178 ILE A C 1
ATOM 1456 O O . ILE A 1 178 ? 21.482 -0.257 -9.897 1.00 90.69 178 ILE A O 1
ATOM 1460 N N . LEU A 1 179 ? 20.947 1.106 -8.185 1.00 91.44 179 LEU A N 1
ATOM 1461 C CA . LEU A 1 179 ? 21.863 2.183 -8.547 1.00 91.44 179 LEU A CA 1
ATOM 1462 C C . LEU A 1 179 ? 23.319 1.696 -8.585 1.00 91.44 179 LEU A C 1
ATOM 1464 O O . LEU A 1 179 ? 24.015 1.892 -9.577 1.00 91.44 179 LEU A O 1
ATOM 1468 N N . ILE A 1 180 ? 23.763 1.036 -7.514 1.00 93.75 180 ILE A N 1
ATOM 1469 C CA . ILE A 1 180 ? 25.133 0.540 -7.371 1.00 93.75 180 ILE A CA 1
ATOM 1470 C C . ILE A 1 180 ? 25.352 -0.660 -8.290 1.00 93.75 180 ILE A C 1
ATOM 1472 O O . ILE A 1 180 ? 26.334 -0.688 -9.021 1.00 93.75 180 ILE A O 1
ATOM 1476 N N . GLY A 1 181 ? 24.438 -1.633 -8.295 1.00 93.12 181 GLY A N 1
ATOM 1477 C CA . GLY A 1 181 ? 24.570 -2.842 -9.106 1.00 93.12 181 GLY A CA 1
ATOM 1478 C C . GLY A 1 181 ? 24.670 -2.533 -10.599 1.00 93.12 181 GLY A C 1
ATOM 1479 O O . GLY A 1 181 ? 25.609 -2.977 -11.255 1.00 93.12 181 GLY A O 1
ATOM 1480 N N . ALA A 1 182 ? 23.756 -1.715 -11.130 1.00 90.62 182 ALA A N 1
ATOM 1481 C CA . ALA A 1 182 ? 23.800 -1.319 -12.535 1.00 90.62 182 ALA A CA 1
ATOM 1482 C C . ALA A 1 182 ? 24.996 -0.401 -12.845 1.00 90.62 182 ALA A C 1
ATOM 1484 O O . ALA A 1 182 ? 25.628 -0.563 -13.889 1.00 90.62 182 ALA A O 1
ATOM 1485 N N . GLY A 1 183 ? 25.356 0.501 -11.923 1.00 90.31 183 GLY A N 1
ATOM 1486 C CA . GLY A 1 183 ? 26.530 1.363 -12.065 1.00 90.31 183 GLY A CA 1
ATOM 1487 C C . GLY A 1 183 ? 27.851 0.585 -12.109 1.00 90.31 183 GLY A C 1
ATOM 1488 O O . GLY A 1 183 ? 28.739 0.922 -12.890 1.00 90.31 183 GLY A O 1
ATOM 1489 N N . LEU A 1 184 ? 27.979 -0.496 -11.333 1.00 94.50 184 LEU A N 1
ATOM 1490 C CA . LEU A 1 184 ? 29.143 -1.388 -11.385 1.00 94.50 184 LEU A CA 1
ATOM 1491 C C . LEU A 1 184 ? 29.221 -2.126 -12.726 1.00 94.50 184 LEU A C 1
ATOM 1493 O O . LEU A 1 184 ? 30.292 -2.163 -13.327 1.00 94.50 184 LEU A O 1
ATOM 1497 N N . VAL A 1 185 ? 28.100 -2.657 -13.228 1.00 91.56 185 VAL A N 1
ATOM 1498 C CA . VAL A 1 185 ? 28.057 -3.308 -14.551 1.00 91.56 185 VAL A CA 1
ATOM 1499 C C . VAL A 1 185 ? 28.498 -2.335 -15.645 1.00 91.56 185 VAL A C 1
ATOM 1501 O O . VAL A 1 185 ? 29.342 -2.690 -16.462 1.00 91.56 185 VAL A O 1
ATOM 1504 N N . GLN A 1 186 ? 28.001 -1.096 -15.623 1.00 89.38 186 GLN A N 1
ATOM 1505 C CA . GLN A 1 186 ? 28.391 -0.058 -16.582 1.00 89.38 186 GLN A CA 1
ATOM 1506 C C . GLN A 1 186 ? 29.876 0.310 -16.493 1.00 89.38 186 GLN A C 1
ATOM 1508 O O . GLN A 1 186 ? 30.505 0.543 -17.519 1.00 89.38 186 GLN A O 1
ATOM 1513 N N . LYS A 1 187 ? 30.444 0.358 -15.283 1.00 92.88 187 LYS A N 1
ATOM 1514 C CA . LYS A 1 187 ? 31.852 0.718 -15.070 1.00 92.88 187 LYS A CA 1
ATOM 1515 C C . LYS A 1 187 ? 32.826 -0.346 -15.582 1.00 92.88 187 LYS A C 1
ATOM 1517 O O . LYS A 1 187 ? 33.904 0.006 -16.049 1.00 92.88 187 LYS A O 1
ATOM 1522 N N . PHE A 1 188 ? 32.484 -1.626 -15.435 1.00 93.38 188 PHE A N 1
ATOM 1523 C CA . PHE A 1 188 ? 33.412 -2.733 -15.697 1.00 93.38 188 PHE A CA 1
ATOM 1524 C C . PHE A 1 188 ? 33.147 -3.486 -17.000 1.00 93.38 188 PHE A C 1
ATOM 1526 O O . PHE A 1 188 ? 33.981 -4.291 -17.410 1.00 93.38 188 PHE A O 1
ATOM 1533 N N . THR A 1 189 ? 32.010 -3.260 -17.660 1.00 90.44 189 THR A N 1
ATOM 1534 C CA . THR A 1 189 ? 31.741 -3.905 -18.943 1.00 90.44 189 THR A CA 1
ATOM 1535 C C . THR A 1 189 ? 32.469 -3.208 -20.090 1.00 90.44 189 THR A C 1
ATOM 1537 O O . THR A 1 189 ? 32.476 -1.986 -20.198 1.00 90.44 189 THR A O 1
ATOM 1540 N N . THR A 1 190 ? 33.043 -4.001 -20.989 1.00 90.88 190 THR A N 1
ATOM 1541 C CA . THR A 1 190 ? 33.552 -3.549 -22.293 1.00 90.88 190 THR A CA 1
ATOM 1542 C C . THR A 1 190 ? 32.554 -3.822 -23.423 1.00 90.88 190 THR A C 1
ATOM 1544 O O . THR A 1 190 ? 32.770 -3.407 -24.560 1.00 90.88 190 THR A O 1
ATOM 1547 N N . ILE A 1 191 ? 31.439 -4.503 -23.123 1.00 92.94 191 ILE A N 1
ATOM 1548 C CA . ILE A 1 191 ? 30.406 -4.878 -24.090 1.00 92.94 191 ILE A CA 1
ATOM 1549 C C . ILE A 1 191 ? 29.388 -3.740 -24.182 1.00 92.94 191 ILE A C 1
ATOM 1551 O O . ILE A 1 191 ? 28.625 -3.494 -23.245 1.00 92.94 191 ILE A O 1
ATOM 1555 N N . LYS A 1 192 ? 29.344 -3.071 -25.339 1.00 85.25 192 LYS A N 1
ATOM 1556 C CA . LYS A 1 192 ? 28.461 -1.920 -25.590 1.00 85.25 192 LYS A CA 1
ATOM 1557 C C . LYS A 1 192 ? 26.984 -2.237 -25.327 1.00 85.25 192 LYS A C 1
ATOM 1559 O O . LYS A 1 192 ? 26.302 -1.452 -24.673 1.00 85.25 192 LYS A O 1
ATOM 1564 N N . ASP A 1 193 ? 26.503 -3.393 -25.771 1.00 81.19 193 ASP A N 1
ATOM 1565 C CA . ASP A 1 193 ? 25.094 -3.770 -25.602 1.00 81.19 193 ASP A CA 1
ATOM 1566 C C . ASP A 1 193 ? 24.735 -4.004 -24.131 1.00 81.19 193 ASP A C 1
ATOM 1568 O O . ASP A 1 193 ? 23.669 -3.592 -23.671 1.00 81.19 193 ASP A O 1
ATOM 1572 N N . LEU A 1 194 ? 25.653 -4.595 -23.359 1.00 83.38 194 LEU A N 1
ATOM 1573 C CA . LEU A 1 194 ? 25.464 -4.803 -21.925 1.00 83.38 194 LEU A CA 1
ATOM 1574 C C . LEU A 1 194 ? 25.476 -3.473 -21.162 1.00 83.38 194 LEU A C 1
ATOM 1576 O O . LEU A 1 194 ? 24.679 -3.294 -20.240 1.00 83.38 194 LEU A O 1
ATOM 1580 N N . TYR A 1 195 ? 26.327 -2.529 -21.570 1.00 88.62 195 TYR A N 1
ATOM 1581 C CA . TYR A 1 195 ? 26.332 -1.170 -21.029 1.00 88.62 195 TYR A CA 1
ATOM 1582 C C . TYR A 1 195 ? 24.979 -0.481 -21.248 1.00 88.62 195 TYR A C 1
ATOM 1584 O O . TYR A 1 195 ? 24.370 0.014 -20.297 1.00 88.62 195 TYR A O 1
ATOM 1592 N N . VAL A 1 196 ? 24.478 -0.493 -22.489 1.00 80.69 196 VAL A N 1
ATOM 1593 C CA . VAL A 1 196 ? 23.192 0.124 -22.849 1.00 80.69 196 VAL A CA 1
ATOM 1594 C C . VAL A 1 196 ? 22.038 -0.538 -22.095 1.00 80.69 196 VAL A C 1
ATOM 1596 O O . VAL A 1 196 ? 21.179 0.156 -21.548 1.00 80.69 196 VAL A O 1
ATOM 1599 N N . LEU A 1 197 ? 22.036 -1.870 -21.992 1.00 81.38 197 LEU A N 1
ATOM 1600 C CA . LEU A 1 197 ? 21.021 -2.603 -21.239 1.00 81.38 197 LEU A CA 1
ATOM 1601 C C . LEU A 1 197 ? 21.037 -2.230 -19.750 1.00 81.38 197 LEU A C 1
ATOM 1603 O O . LEU A 1 197 ? 19.984 -1.960 -19.171 1.00 81.38 197 LEU A O 1
ATOM 1607 N N . ALA A 1 198 ? 22.220 -2.178 -19.132 1.00 82.56 198 ALA A N 1
ATOM 1608 C CA . ALA A 1 198 ? 22.376 -1.788 -17.733 1.00 82.56 198 ALA A CA 1
ATOM 1609 C C . ALA A 1 198 ? 21.927 -0.339 -17.490 1.00 82.56 198 ALA A C 1
ATOM 1611 O O . ALA A 1 198 ? 21.316 -0.053 -16.460 1.00 82.56 198 ALA A O 1
ATOM 1612 N N . TYR A 1 199 ? 22.179 0.561 -18.442 1.00 81.31 199 TYR A N 1
ATOM 1613 C CA . TYR A 1 199 ? 21.733 1.952 -18.390 1.00 81.31 199 TYR A CA 1
ATOM 1614 C C . TYR A 1 199 ? 20.203 2.076 -18.445 1.00 81.31 199 TYR A C 1
ATOM 1616 O O . TYR A 1 199 ? 19.598 2.715 -17.581 1.00 81.31 199 TYR A O 1
ATOM 1624 N N . ILE A 1 200 ? 19.550 1.399 -19.398 1.00 79.44 200 ILE A N 1
ATOM 1625 C CA . ILE A 1 200 ? 18.080 1.378 -19.504 1.00 79.44 200 ILE A CA 1
ATOM 1626 C C . ILE A 1 200 ? 17.460 0.747 -18.253 1.00 79.44 200 ILE A C 1
ATOM 1628 O O . ILE A 1 200 ? 16.501 1.285 -17.694 1.00 79.44 200 ILE A O 1
ATOM 1632 N N . PHE A 1 201 ? 18.028 -0.363 -17.772 1.00 81.50 201 PHE A N 1
ATOM 1633 C CA . PHE A 1 201 ? 17.591 -1.012 -16.540 1.00 81.50 201 PHE A CA 1
ATOM 1634 C C . PHE A 1 201 ? 17.671 -0.052 -15.347 1.00 81.50 201 PHE A C 1
ATOM 1636 O O . PHE A 1 201 ? 16.690 0.106 -14.616 1.00 81.50 201 PHE A O 1
ATOM 1643 N N . GLN A 1 202 ? 18.804 0.635 -15.177 1.00 85.25 202 GLN A N 1
ATOM 1644 C CA . GLN A 1 202 ? 18.991 1.611 -14.107 1.00 85.25 202 GLN A CA 1
ATOM 1645 C C . GLN A 1 202 ? 17.989 2.759 -14.201 1.00 85.25 202 GLN A C 1
ATOM 1647 O O . GLN A 1 202 ? 17.437 3.149 -13.176 1.00 85.25 202 GLN A O 1
ATOM 1652 N N . MET A 1 203 ? 17.705 3.279 -15.397 1.00 80.69 203 MET A N 1
ATO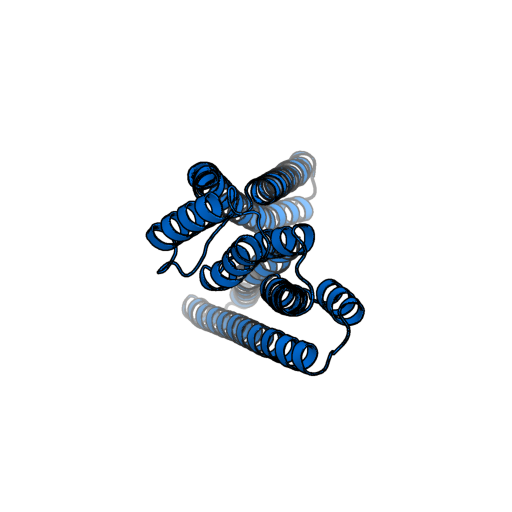M 1653 C CA . MET A 1 203 ? 16.710 4.340 -15.558 1.00 80.69 203 MET A CA 1
ATOM 1654 C C . MET A 1 203 ? 15.304 3.868 -15.184 1.00 80.69 203 MET A C 1
ATOM 1656 O O . MET A 1 203 ? 14.656 4.487 -14.343 1.00 80.69 203 MET A O 1
ATOM 1660 N N . VAL A 1 204 ? 14.831 2.758 -15.756 1.00 76.94 204 VAL A N 1
ATOM 1661 C CA . VAL A 1 204 ? 13.448 2.289 -15.564 1.00 76.94 204 VAL A CA 1
ATOM 1662 C C . VAL A 1 204 ? 13.214 1.823 -14.127 1.00 76.94 204 VAL A C 1
ATOM 1664 O O . VAL A 1 204 ? 12.280 2.271 -13.454 1.00 76.94 204 VAL A O 1
ATOM 1667 N N . PHE A 1 205 ? 14.071 0.931 -13.629 1.00 78.31 205 PHE A N 1
ATOM 1668 C CA . PHE A 1 205 ? 13.918 0.381 -12.287 1.00 78.31 205 PHE A CA 1
ATOM 1669 C C . PHE A 1 205 ? 14.366 1.377 -11.219 1.00 78.31 205 PHE A C 1
ATOM 1671 O O . PHE A 1 205 ? 13.694 1.495 -10.197 1.00 78.31 205 PHE A O 1
ATOM 1678 N N . GLY A 1 206 ? 15.430 2.147 -11.454 1.00 83.38 206 GLY A N 1
ATOM 1679 C CA . GLY A 1 206 ? 15.883 3.182 -10.524 1.00 83.38 206 GLY A CA 1
ATOM 1680 C C . GLY A 1 206 ? 14.821 4.255 -10.305 1.00 83.38 206 GLY A C 1
ATOM 1681 O O . GLY A 1 206 ? 14.489 4.538 -9.155 1.00 83.38 206 GLY A O 1
ATOM 1682 N N . LEU A 1 207 ? 14.195 4.769 -11.371 1.00 78.31 207 LEU A N 1
ATOM 1683 C CA . LEU A 1 207 ? 13.075 5.713 -11.262 1.00 78.31 207 LEU A CA 1
ATOM 1684 C C . LEU A 1 207 ? 11.887 5.094 -10.510 1.00 78.31 207 LEU A C 1
ATOM 1686 O O . LEU A 1 207 ? 11.316 5.716 -9.610 1.00 78.31 207 LEU A O 1
ATOM 1690 N N . GLY A 1 208 ? 11.549 3.839 -10.823 1.00 79.00 208 GLY A N 1
ATOM 1691 C CA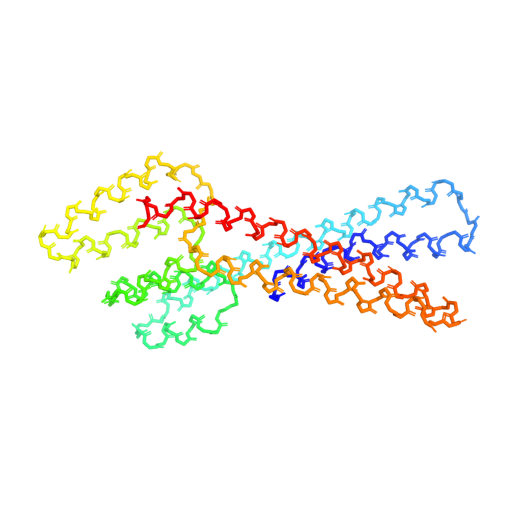 . GLY A 1 208 ? 10.476 3.107 -10.152 1.00 79.00 208 GLY A CA 1
ATOM 1692 C C . GLY A 1 208 ? 10.716 2.890 -8.651 1.00 79.00 208 GLY A C 1
ATOM 1693 O O . GLY A 1 208 ? 9.796 3.000 -7.833 1.00 79.00 208 GLY A O 1
ATOM 1694 N N . PHE A 1 209 ? 11.952 2.605 -8.253 1.00 83.50 209 PHE A N 1
ATOM 1695 C CA . PHE A 1 209 ? 12.310 2.485 -6.843 1.00 83.50 209 PHE A CA 1
ATOM 1696 C C . PHE A 1 209 ? 12.398 3.852 -6.164 1.00 83.50 209 PHE A C 1
ATOM 1698 O O . PHE A 1 209 ? 11.893 3.992 -5.054 1.00 83.50 209 PHE A O 1
ATOM 1705 N N . MET A 1 210 ? 12.932 4.875 -6.835 1.00 84.50 210 MET A N 1
ATOM 1706 C CA . MET A 1 210 ? 13.037 6.237 -6.308 1.00 84.50 210 MET A CA 1
ATOM 1707 C C . MET A 1 210 ? 11.666 6.826 -5.971 1.00 84.50 210 MET A C 1
ATOM 1709 O O . MET A 1 210 ? 11.442 7.241 -4.835 1.00 84.50 210 MET A O 1
ATOM 1713 N N . ILE A 1 211 ? 10.721 6.809 -6.918 1.00 80.75 211 ILE A N 1
ATOM 1714 C CA . ILE A 1 211 ? 9.369 7.344 -6.697 1.00 80.75 211 ILE A CA 1
ATOM 1715 C C . ILE A 1 211 ? 8.690 6.612 -5.529 1.00 80.75 211 ILE A C 1
ATOM 1717 O O . ILE A 1 211 ? 8.088 7.251 -4.666 1.00 80.75 211 ILE A O 1
ATOM 1721 N N . ASN A 1 212 ? 8.822 5.281 -5.437 1.00 81.38 212 ASN A N 1
ATOM 1722 C CA . ASN A 1 212 ? 8.274 4.544 -4.293 1.00 81.38 212 ASN A CA 1
ATOM 1723 C C . ASN A 1 212 ? 8.952 4.941 -2.982 1.00 81.38 212 ASN A C 1
ATOM 1725 O O . ASN A 1 212 ? 8.255 5.149 -1.991 1.00 81.38 212 ASN A O 1
ATOM 1729 N N . THR A 1 213 ? 10.275 5.072 -2.960 1.00 86.25 213 THR A N 1
ATOM 1730 C CA . THR A 1 213 ? 11.011 5.520 -1.775 1.00 86.25 213 THR A CA 1
ATOM 1731 C C . THR A 1 213 ? 10.504 6.881 -1.303 1.00 86.25 213 THR A C 1
ATOM 1733 O O . THR A 1 213 ? 10.170 7.013 -0.128 1.00 86.25 213 THR A O 1
ATOM 1736 N N . VAL A 1 214 ? 10.331 7.852 -2.207 1.00 85.00 214 VAL A N 1
ATOM 1737 C CA . VAL A 1 214 ? 9.779 9.180 -1.884 1.00 85.00 214 VAL A CA 1
ATOM 1738 C C . VAL A 1 214 ? 8.364 9.075 -1.313 1.00 85.00 214 VAL A C 1
ATOM 1740 O O . VAL A 1 214 ? 8.082 9.656 -0.264 1.00 85.00 214 VAL A O 1
ATOM 1743 N N . ILE A 1 215 ? 7.481 8.295 -1.947 1.00 85.31 215 ILE A N 1
ATOM 1744 C CA . ILE A 1 215 ? 6.112 8.081 -1.454 1.00 85.31 215 ILE A CA 1
ATOM 1745 C C . ILE A 1 215 ? 6.143 7.505 -0.037 1.00 85.31 215 ILE A C 1
ATOM 1747 O O . ILE A 1 215 ? 5.483 8.031 0.856 1.00 85.31 215 ILE A O 1
ATOM 1751 N N . TRP A 1 216 ? 6.909 6.439 0.199 1.00 88.19 216 TRP A N 1
ATOM 1752 C CA . TRP A 1 216 ? 6.956 5.792 1.508 1.00 88.19 21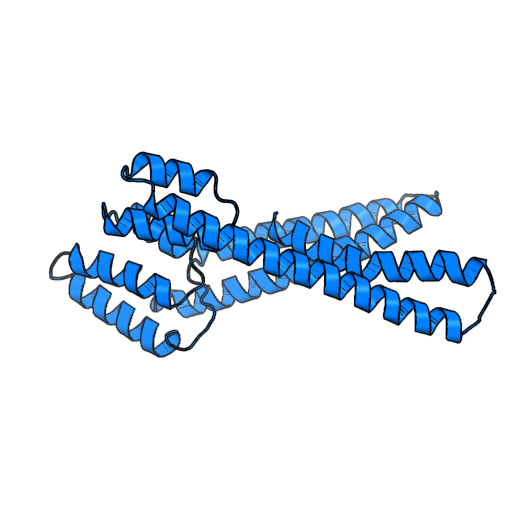6 TRP A CA 1
ATOM 1753 C C . TRP A 1 216 ? 7.600 6.683 2.569 1.00 88.19 216 TRP A C 1
ATOM 1755 O O . TRP A 1 216 ? 7.072 6.755 3.671 1.00 88.19 216 TRP A O 1
ATOM 1765 N N . LEU A 1 217 ? 8.671 7.416 2.252 1.00 88.06 217 LEU A N 1
ATOM 1766 C CA . LEU A 1 217 ? 9.248 8.415 3.159 1.00 88.06 217 LEU A CA 1
ATOM 1767 C C . LEU A 1 217 ? 8.236 9.508 3.522 1.00 88.06 217 LEU A C 1
ATOM 1769 O O . LEU A 1 217 ? 8.102 9.836 4.697 1.00 88.06 217 LEU A O 1
ATOM 1773 N N . SER A 1 218 ? 7.464 10.009 2.554 1.00 87.25 218 SER A N 1
ATOM 1774 C CA . SER A 1 218 ? 6.397 10.985 2.813 1.00 87.25 218 SER A CA 1
ATOM 1775 C C . SER A 1 218 ? 5.319 10.426 3.751 1.00 87.25 218 SER A C 1
ATOM 1777 O O . SER A 1 218 ? 4.889 11.107 4.684 1.00 87.25 218 SER A O 1
ATOM 1779 N N . ARG A 1 219 ? 4.911 9.162 3.555 1.00 86.19 219 ARG A N 1
ATOM 1780 C CA . ARG A 1 219 ? 3.957 8.466 4.441 1.00 86.19 219 ARG A CA 1
ATOM 1781 C C . ARG A 1 219 ? 4.515 8.312 5.853 1.00 86.19 219 ARG A C 1
ATOM 1783 O O . ARG A 1 219 ? 3.809 8.627 6.806 1.00 86.19 219 ARG A O 1
ATOM 1790 N N . THR A 1 220 ? 5.770 7.883 5.970 1.00 88.50 220 THR A N 1
ATOM 1791 C CA . THR A 1 220 ? 6.491 7.738 7.240 1.00 88.50 220 THR A CA 1
ATOM 1792 C C . THR A 1 220 ? 6.550 9.064 7.984 1.00 88.50 220 THR A C 1
ATOM 1794 O O . THR A 1 220 ? 6.137 9.124 9.140 1.00 88.50 220 THR A O 1
ATOM 1797 N N . LEU A 1 221 ? 6.964 10.138 7.307 1.00 87.44 221 LEU A N 1
ATOM 1798 C CA . LEU A 1 221 ? 7.056 11.469 7.897 1.00 87.44 221 LEU A CA 1
ATOM 1799 C C . LEU A 1 221 ? 5.693 11.935 8.418 1.00 87.44 221 LEU A C 1
ATOM 1801 O O . LEU A 1 221 ? 5.591 12.314 9.578 1.00 87.44 221 LEU A O 1
ATOM 1805 N N . ARG A 1 222 ? 4.629 11.834 7.608 1.00 83.94 222 ARG A N 1
ATOM 1806 C CA . ARG A 1 222 ? 3.266 12.174 8.055 1.00 83.94 222 ARG A CA 1
ATOM 1807 C C . ARG A 1 222 ? 2.867 11.366 9.290 1.00 83.94 222 ARG A C 1
ATOM 1809 O O . ARG A 1 222 ? 2.534 11.951 10.309 1.00 83.94 222 ARG A O 1
ATOM 1816 N N . SER A 1 223 ? 3.009 10.041 9.239 1.00 84.31 223 SER A N 1
ATOM 1817 C CA . SER A 1 223 ? 2.657 9.172 10.369 1.00 84.31 223 SER A CA 1
ATOM 1818 C C . SER A 1 223 ? 3.469 9.445 11.643 1.00 84.31 223 SER A C 1
ATOM 1820 O O . SER A 1 223 ? 2.956 9.235 12.735 1.00 84.31 223 SER A O 1
ATOM 1822 N N . TYR A 1 224 ? 4.707 9.939 11.527 1.00 86.12 224 TYR A N 1
ATOM 1823 C CA . TYR A 1 224 ? 5.531 10.326 12.673 1.00 86.12 224 TYR A CA 1
ATOM 1824 C C . TYR A 1 224 ? 4.965 11.552 13.396 1.00 86.12 224 TYR A C 1
ATOM 1826 O O . TYR A 1 224 ? 4.805 11.524 14.612 1.00 86.12 224 TYR A O 1
ATOM 1834 N N . TRP A 1 225 ? 4.614 12.597 12.640 1.00 81.31 225 TRP A N 1
ATOM 1835 C CA . TRP A 1 225 ? 3.988 13.815 13.174 1.00 81.31 225 TRP A CA 1
ATOM 1836 C C . TRP A 1 225 ? 2.570 13.579 13.700 1.00 81.31 225 TRP A C 1
ATOM 1838 O O . TRP A 1 225 ? 2.039 14.381 14.465 1.00 81.31 225 TRP A O 1
ATOM 1848 N N . ASP A 1 226 ? 1.950 12.481 13.277 1.00 77.06 226 ASP A N 1
ATOM 1849 C CA . ASP A 1 226 ? 0.580 12.138 13.631 1.00 77.06 226 ASP A CA 1
ATOM 1850 C C . ASP A 1 226 ? 0.479 11.111 14.759 1.00 77.06 226 ASP A C 1
ATOM 1852 O O . ASP A 1 226 ? -0.631 10.829 15.200 1.00 77.06 226 ASP A O 1
ATOM 1856 N N . LYS A 1 227 ? 1.602 10.556 15.234 1.00 72.75 227 LYS A N 1
ATOM 1857 C CA . LYS A 1 227 ? 1.616 9.441 16.195 1.00 72.75 227 LYS A CA 1
ATOM 1858 C C . LYS A 1 227 ? 0.857 9.756 17.490 1.00 72.75 227 LYS A C 1
ATOM 1860 O O . LYS A 1 227 ? 0.216 8.874 18.044 1.00 72.75 227 LYS A O 1
ATOM 1865 N N . ASP A 1 228 ? 0.880 11.017 17.921 1.00 65.12 228 ASP A N 1
ATOM 1866 C CA . ASP A 1 228 ? 0.246 11.467 19.165 1.00 65.12 228 ASP A CA 1
ATOM 1867 C C . ASP A 1 228 ? -1.283 11.624 19.017 1.00 65.12 228 ASP A C 1
ATOM 1869 O O . ASP A 1 228 ? -2.003 11.762 20.002 1.00 65.12 228 ASP A O 1
ATOM 1873 N N . TYR A 1 229 ? -1.797 11.573 17.782 1.00 61.69 229 TYR A N 1
ATOM 1874 C CA . TYR A 1 229 ? -3.225 11.653 17.460 1.00 61.69 229 TYR A CA 1
ATOM 1875 C C . TYR A 1 229 ? -3.869 10.274 17.222 1.00 61.69 229 TYR A C 1
ATOM 1877 O O . TYR A 1 229 ? -5.074 10.221 16.971 1.00 61.69 229 TYR A O 1
ATOM 1885 N N . ILE A 1 230 ? -3.088 9.179 17.232 1.00 60.62 230 ILE A N 1
ATOM 1886 C CA . ILE A 1 230 ? -3.509 7.842 16.765 1.00 60.62 230 ILE A CA 1
ATOM 1887 C C . ILE A 1 230 ? -3.210 6.735 17.784 1.00 60.62 230 ILE A C 1
ATOM 1889 O O . ILE A 1 230 ? -4.166 6.265 18.441 1.00 60.62 230 ILE A O 1
#

Secondary structure (DSSP, 8-state):
-HHHHHHHHHHHHHHHHHHHHHHHHHTT-SSHHHHHHHHHHHHHHHHHHHHHHHHHHHHHHHHHHHHHHHH---HHHHHHHHHH--SHHHHHHHHHHHHHHS--HHHHHHHHHH---HHHHHHHHHHHHHHS-HHHHHHHHHHHHHHHHHHTT-S-----HHHHHHHHHHHHHHHHHHHHHHHHHHHH---HHHHHHHHHHHHHHHHHHHHHHHHHHHHHHHHHHTGGG-

Radius of gyration: 23.27 Å; chains: 1; bounding box: 55×36×76 Å

Sequence (230 aa):
MRSIIKMVGILILFIFPPLFVNYFLISFDFYGESGMFISQIGIIGISLAAILLYLRGKRVYEAKTLMLIDGTKSVADLETLRDKRISYDSKAAVTKAILLRSFSEEEAAKLKRYTNKAADMDHYYSGLIKNADSSLREEYKIRRDNFNKKYKHKSFVYIDFKENLRMSLKWLGGFFIILIGAGLVQKFTTIKDLYVLAYIFQMVFGLGFMINTVIWLSRTLRSYWDKDYI

Foldseek 3Di:
DVLLCVLLVLLCLQPVQLVVQCVVVVVVPPPPPVSSVVSVVVSVVSSVVVVVVVVVVVVVLLVVLLVVLVVDDDLVVLVVSLVVDDALSSNLVSLLSSCVVPNDVVSLVSNLVSDFALVSVVSSLVSCLVPDDPVVNVVSVQLNVLSCVPHVPPGTHQADLVVLVVQLVVLVVVLVCLVVVLVVQLVPDPDPVSNVVSVVSNVSSNVSSVVSSVVSVVSNVRNVVCNVSD